Protein AF-A0AAT9LCT4-F1 (afdb_monomer_lite)

Radius of gyration: 20.01 Å; chains: 1; bounding box: 47×56×50 Å

pLDDT: mean 87.23, std 14.67, range [37.62, 98.12]

InterPro domains:
  IPR019712 Tetraprenyl-beta-curcumene synthase YtpB-like [PF10776] (1-268)

Foldseek 3Di:
DLLLLDVPDDDDLPCPPPPDPPVDSVVCPVVVNSVVSSVLLVVQQQSVLQSLLLSVLVVLQVVLVVLQPPDPVRSVVVLQVVLCVCPVPDVRPPLHDPDPDPDDSLLSSQQSNDCVLNVVSSVLSNQAQQQPDPDDPPDGDHNHRCHSNNSSLSSVLSPRQVSSLLSLLVLVLCVVVCVVVVGDRSLVVQPPDPRSLVVNLVSLVSNLVSLVPRPPDSVVSLCSSLLSLLQSLLDPSCVVVVVVVSSVVSQVSSPDVSVVSNVVNNVVCVVVVD

Structure (mmCIF, N/CA/C/O backbone):
data_AF-A0AAT9LCT4-F1
#
_entry.id   AF-A0AAT9LCT4-F1
#
loop_
_atom_site.group_PDB
_atom_site.id
_atom_site.type_symbol
_atom_site.label_atom_id
_atom_site.label_alt_id
_atom_site.label_comp_id
_atom_site.label_asym_id
_atom_site.label_entity_id
_atom_site.label_seq_id
_atom_site.pdbx_PDB_ins_code
_atom_site.Cartn_x
_atom_site.Cartn_y
_atom_site.Cartn_z
_atom_site.occupancy
_atom_site.B_iso_or_equiv
_atom_site.auth_seq_id
_atom_site.auth_comp_id
_atom_site.auth_asym_id
_atom_site.auth_atom_id
_atom_site.pdbx_PDB_model_num
ATOM 1 N N . MET A 1 1 ? 3.110 -14.901 -5.948 1.00 93.44 1 MET A N 1
ATOM 2 C CA . MET A 1 1 ? 3.632 -13.511 -5.949 1.00 93.44 1 MET A CA 1
ATOM 3 C C . MET A 1 1 ? 5.026 -13.412 -6.561 1.00 93.44 1 MET A C 1
ATOM 5 O O . MET A 1 1 ? 5.121 -12.949 -7.686 1.00 93.44 1 MET A O 1
ATOM 9 N N . LEU A 1 2 ? 6.097 -13.880 -5.904 1.00 96.56 2 LEU A N 1
ATOM 10 C CA . LEU A 1 2 ? 7.472 -13.687 -6.407 1.00 96.56 2 LEU A CA 1
ATOM 11 C C . LEU A 1 2 ? 7.722 -14.233 -7.820 1.00 96.56 2 LEU A C 1
ATOM 13 O O . LEU A 1 2 ? 8.403 -13.584 -8.597 1.00 96.56 2 LEU A O 1
ATOM 17 N N . CYS A 1 3 ? 7.142 -15.379 -8.183 1.00 96.56 3 CYS A N 1
ATOM 18 C CA . CYS A 1 3 ? 7.254 -15.892 -9.550 1.00 96.56 3 CYS A CA 1
ATOM 19 C C . CYS A 1 3 ? 6.566 -14.979 -10.579 1.00 96.56 3 CYS A C 1
ATOM 21 O O . CYS A 1 3 ? 7.068 -14.845 -11.687 1.00 96.56 3 CYS A O 1
ATOM 23 N N . ALA A 1 4 ? 5.458 -14.324 -10.220 1.00 97.06 4 ALA A N 1
ATOM 24 C CA . ALA A 1 4 ? 4.734 -13.419 -11.114 1.00 97.06 4 ALA A CA 1
ATOM 25 C C . ALA A 1 4 ? 5.512 -12.123 -11.378 1.00 97.06 4 ALA A C 1
ATOM 27 O O . ALA A 1 4 ? 5.434 -11.584 -12.473 1.00 97.06 4 ALA A O 1
ATOM 28 N N . VAL A 1 5 ? 6.289 -11.657 -10.394 1.00 97.31 5 VAL A N 1
ATOM 29 C CA . VAL A 1 5 ? 7.061 -10.408 -10.464 1.00 97.31 5 VAL A CA 1
ATOM 30 C C . VAL A 1 5 ? 8.561 -10.615 -10.658 1.00 97.31 5 VAL A C 1
ATOM 32 O O . VAL A 1 5 ? 9.347 -9.736 -10.322 1.00 97.31 5 VAL A O 1
ATOM 35 N N . ASP A 1 6 ? 8.972 -11.789 -11.123 1.00 95.81 6 ASP A N 1
ATOM 36 C CA . ASP A 1 6 ? 10.358 -12.079 -11.473 1.00 95.81 6 ASP A CA 1
ATOM 37 C C . ASP A 1 6 ? 10.375 -13.103 -12.620 1.00 95.81 6 ASP A C 1
ATOM 39 O O . ASP A 1 6 ? 10.273 -14.313 -12.369 1.00 95.81 6 ASP A O 1
ATOM 43 N N . PRO A 1 7 ? 10.467 -12.642 -13.883 1.00 94.06 7 PRO A N 1
ATOM 44 C CA . PRO A 1 7 ? 10.445 -13.517 -15.052 1.00 94.06 7 PRO A CA 1
ATOM 45 C C . PRO A 1 7 ? 11.572 -14.553 -15.070 1.00 94.06 7 PRO A C 1
ATOM 47 O O . PRO A 1 7 ? 11.362 -15.655 -15.573 1.00 94.06 7 PRO A O 1
ATOM 50 N N . SER A 1 8 ? 12.736 -14.259 -14.471 1.00 91.50 8 SER A N 1
ATOM 51 C CA . SER A 1 8 ? 13.852 -15.217 -14.421 1.00 91.50 8 SER A CA 1
ATOM 52 C C . SER A 1 8 ? 13.712 -16.257 -13.310 1.00 91.50 8 SER A C 1
ATOM 54 O O . SER A 1 8 ? 14.516 -17.184 -13.225 1.00 91.50 8 SER A O 1
ATOM 56 N N . ARG A 1 9 ? 12.727 -16.116 -12.416 1.00 94.50 9 ARG A N 1
ATOM 57 C CA . ARG A 1 9 ? 12.527 -17.071 -11.325 1.00 94.50 9 ARG A CA 1
ATOM 58 C C . ARG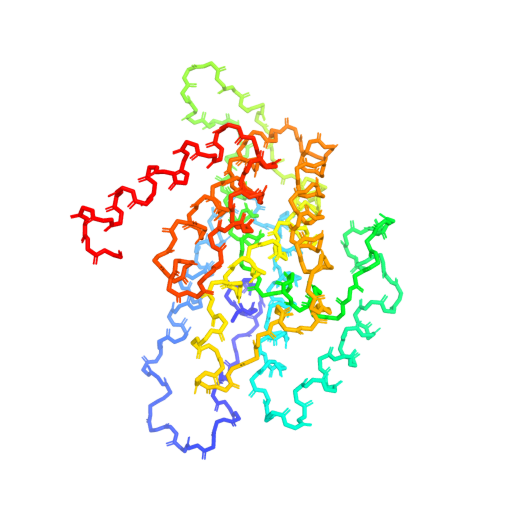 A 1 9 ? 11.977 -18.381 -11.880 1.00 94.50 9 ARG A C 1
ATOM 60 O O . ARG A 1 9 ? 11.056 -18.382 -12.696 1.00 94.50 9 ARG A O 1
ATOM 67 N N . ARG A 1 10 ? 12.478 -19.522 -11.416 1.00 92.19 10 ARG A N 1
ATOM 68 C CA . ARG A 1 10 ? 11.852 -20.809 -11.742 1.00 92.19 10 ARG A CA 1
ATOM 69 C C . ARG A 1 10 ? 10.480 -20.898 -11.062 1.00 92.19 10 ARG A C 1
ATOM 71 O O . ARG A 1 10 ? 10.345 -20.489 -9.911 1.00 92.19 10 ARG A O 1
ATOM 78 N N . VAL A 1 11 ? 9.476 -21.397 -11.782 1.00 87.44 11 VAL A N 1
ATOM 79 C CA . VAL A 1 11 ? 8.166 -21.713 -11.195 1.00 87.44 11 VAL A CA 1
ATOM 80 C C . VAL A 1 11 ? 8.312 -22.961 -10.323 1.00 87.44 11 VAL A C 1
ATOM 82 O O . VAL A 1 11 ? 8.933 -23.940 -10.742 1.00 87.44 11 VAL A O 1
ATOM 85 N N . SER A 1 12 ? 7.777 -22.888 -9.108 1.00 83.44 12 SER A N 1
ATOM 86 C CA . SER A 1 12 ? 7.712 -23.992 -8.147 1.00 83.44 12 SER A CA 1
ATOM 87 C C . SER A 1 12 ? 6.279 -24.501 -8.056 1.00 83.44 12 SER A C 1
ATOM 89 O O . SER A 1 12 ? 5.351 -23.776 -8.410 1.00 83.44 12 SER A O 1
ATOM 91 N N . ASP A 1 13 ? 6.098 -25.713 -7.539 1.00 88.81 13 ASP A N 1
ATOM 92 C CA . ASP A 1 13 ? 4.770 -26.200 -7.183 1.00 88.81 13 ASP A CA 1
ATOM 93 C C . ASP A 1 13 ? 4.238 -25.406 -5.979 1.00 88.81 13 ASP A C 1
ATOM 95 O O . ASP A 1 13 ? 4.728 -25.539 -4.858 1.00 88.81 13 ASP A O 1
ATOM 99 N N . TYR A 1 14 ? 3.256 -24.532 -6.217 1.00 89.81 14 TYR A N 1
ATOM 100 C CA . TYR A 1 14 ? 2.677 -23.680 -5.173 1.00 89.81 14 TYR A CA 1
ATOM 101 C C . TYR A 1 14 ? 1.911 -24.474 -4.108 1.00 89.81 14 TYR A C 1
ATOM 103 O O . TYR A 1 14 ? 1.677 -23.948 -3.020 1.00 89.81 14 TYR A O 1
ATOM 111 N N . TYR A 1 15 ? 1.543 -25.721 -4.412 1.00 89.50 15 TYR A N 1
ATOM 112 C CA . TYR A 1 15 ? 0.753 -26.596 -3.553 1.00 89.50 15 TYR A CA 1
ATOM 113 C C . TYR A 1 15 ? 1.589 -27.712 -2.913 1.00 89.50 15 TYR A C 1
ATOM 115 O O . TYR A 1 15 ? 1.021 -28.574 -2.252 1.00 89.50 15 TYR A O 1
ATOM 123 N N . GLU A 1 16 ? 2.922 -27.691 -3.050 1.00 88.69 16 GLU A N 1
ATOM 124 C CA . GLU A 1 16 ? 3.825 -28.748 -2.555 1.00 88.69 16 GLU A CA 1
ATOM 125 C C . GLU A 1 16 ? 3.633 -29.074 -1.063 1.00 88.69 16 GLU A C 1
ATOM 127 O O . GLU A 1 16 ? 3.769 -30.223 -0.654 1.00 88.69 16 GLU A O 1
ATOM 132 N N . LEU A 1 17 ? 3.294 -28.069 -0.249 1.00 88.31 17 LEU A N 1
ATOM 133 C CA . LEU A 1 17 ? 3.073 -28.215 1.195 1.00 88.31 17 LEU A CA 1
ATOM 134 C C . LEU A 1 17 ? 1.587 -28.302 1.581 1.00 88.31 17 LEU A C 1
ATOM 136 O O . LEU A 1 17 ? 1.261 -28.255 2.769 1.00 88.31 17 LEU A O 1
ATOM 140 N N . TYR A 1 18 ? 0.673 -28.379 0.609 1.00 85.81 18 TYR A N 1
ATOM 141 C CA . TYR A 1 18 ? -0.756 -28.459 0.890 1.00 85.81 18 TYR A CA 1
ATOM 142 C C . TYR A 1 18 ? -1.149 -29.905 1.253 1.00 85.81 18 TYR A C 1
ATOM 144 O O . TYR A 1 18 ? -0.834 -30.827 0.505 1.00 85.81 18 TYR A O 1
ATOM 152 N N . PRO A 1 19 ? -1.836 -30.138 2.389 1.00 76.62 19 PRO A N 1
ATOM 153 C CA . PRO A 1 19 ? -1.961 -31.470 2.995 1.00 76.62 19 PRO A CA 1
ATOM 154 C C . PRO A 1 19 ? -2.948 -32.427 2.304 1.00 76.62 19 PRO A C 1
ATOM 156 O O . PRO A 1 19 ? -3.061 -33.576 2.724 1.00 76.62 19 PRO A O 1
ATOM 159 N N . VAL A 1 20 ? -3.678 -31.985 1.277 1.00 68.19 20 VAL A N 1
ATOM 160 C CA . VAL A 1 20 ? -4.622 -32.831 0.531 1.00 68.19 20 VAL A CA 1
ATOM 161 C C . VAL A 1 20 ? -3.981 -33.216 -0.797 1.00 68.19 20 VAL A C 1
ATOM 163 O O . VAL A 1 20 ? -3.500 -32.333 -1.506 1.00 68.19 20 VAL A O 1
ATOM 166 N N . GLU A 1 21 ? -4.000 -34.509 -1.146 1.00 65.12 21 GLU A N 1
ATOM 167 C CA . GLU A 1 21 ? -3.677 -34.981 -2.497 1.00 65.12 21 GLU A CA 1
ATOM 168 C C . GLU A 1 21 ? -4.588 -34.253 -3.486 1.00 65.12 21 GLU A C 1
ATOM 170 O O . GLU A 1 21 ? -5.744 -34.624 -3.665 1.00 65.12 21 GLU A O 1
ATOM 175 N N . HIS A 1 22 ? -4.098 -33.157 -4.067 1.00 63.00 22 HIS A N 1
ATOM 176 C CA . HIS A 1 22 ? -4.854 -32.350 -5.012 1.00 63.00 22 HIS A CA 1
ATOM 177 C C . HIS A 1 22 ? -4.987 -33.159 -6.306 1.00 63.00 22 HIS A C 1
ATOM 179 O O . HIS A 1 22 ? -4.012 -33.240 -7.058 1.00 63.00 22 HIS A O 1
ATOM 185 N N . PRO A 1 23 ? -6.167 -33.735 -6.626 1.00 55.28 23 PRO A N 1
ATOM 186 C CA . PRO A 1 23 ? -6.320 -34.572 -7.819 1.00 55.28 23 PRO A CA 1
ATOM 187 C C . PRO A 1 23 ? -6.106 -33.750 -9.095 1.00 55.28 23 PRO A C 1
ATOM 189 O O . PRO A 1 23 ? -5.818 -34.283 -10.164 1.00 55.28 23 PRO A O 1
ATOM 192 N N . GLN A 1 24 ? -6.242 -32.428 -8.968 1.00 58.50 24 GLN A N 1
ATOM 193 C CA . GLN A 1 24 ? -5.931 -31.427 -9.967 1.00 58.50 24 GLN A CA 1
ATOM 194 C C . GLN A 1 24 ? -5.272 -30.257 -9.230 1.00 58.50 24 GLN A C 1
ATOM 196 O O . GLN A 1 24 ? -5.893 -29.630 -8.366 1.00 58.50 24 GLN A O 1
ATOM 201 N N . LYS A 1 25 ? -3.997 -30.003 -9.537 1.00 67.81 25 LYS A N 1
ATOM 202 C CA . LYS A 1 25 ? -3.248 -28.802 -9.143 1.00 67.81 25 LYS A CA 1
ATOM 203 C C . LYS A 1 25 ? -3.929 -27.595 -9.787 1.00 67.81 25 LYS A C 1
ATOM 205 O O . LYS A 1 25 ? -3.585 -27.273 -10.914 1.00 67.81 25 LYS A O 1
ATOM 210 N N . ASP A 1 26 ? -5.005 -27.114 -9.161 1.00 88.38 26 ASP A N 1
ATOM 211 C CA . ASP A 1 26 ? -5.887 -25.989 -9.531 1.00 88.38 26 ASP A CA 1
ATOM 212 C C . ASP A 1 26 ? -6.338 -25.846 -11.007 1.00 88.38 26 ASP A C 1
ATOM 214 O O . ASP A 1 26 ? -6.914 -24.826 -11.378 1.00 88.38 26 ASP A O 1
ATOM 218 N N . GLY A 1 27 ? -6.101 -26.849 -11.858 1.00 88.94 27 GLY A N 1
ATOM 219 C CA . GLY A 1 27 ? -6.323 -26.760 -13.302 1.00 88.94 27 GLY A CA 1
ATOM 220 C C . GLY A 1 27 ? -5.299 -25.888 -14.046 1.00 88.94 27 GLY A C 1
ATOM 221 O O . GLY A 1 27 ? -5.550 -25.529 -15.194 1.00 88.94 27 GLY A O 1
ATOM 222 N N . GLY A 1 28 ? -4.165 -25.540 -13.427 1.00 90.00 28 GLY A N 1
ATOM 223 C CA . GLY A 1 28 ? -3.163 -24.631 -13.995 1.00 90.00 28 GLY A CA 1
ATOM 224 C C . GLY A 1 28 ? -3.523 -23.149 -13.840 1.00 90.00 28 GLY A C 1
ATOM 225 O O . GLY A 1 28 ? -3.016 -22.304 -14.585 1.00 90.00 28 GLY A O 1
ATOM 226 N N . TYR A 1 29 ? -4.410 -22.813 -12.903 1.00 92.31 29 TYR A N 1
ATOM 227 C CA . TYR A 1 29 ? -4.898 -21.453 -12.687 1.00 92.31 29 TYR A CA 1
ATOM 228 C C . TYR A 1 29 ? -3.787 -20.514 -12.194 1.00 92.31 29 TYR A C 1
ATOM 230 O O . TYR A 1 29 ? -3.535 -19.479 -12.820 1.00 92.31 29 TYR A O 1
ATOM 238 N N . LEU A 1 30 ? -3.065 -20.876 -11.126 1.00 93.00 30 LEU A N 1
ATOM 239 C CA . LEU A 1 30 ? -1.951 -20.073 -10.614 1.00 93.00 30 LEU A CA 1
ATOM 240 C C . LEU A 1 30 ? -0.814 -19.956 -11.627 1.00 93.00 30 LEU A C 1
ATOM 242 O O . LEU A 1 30 ? -0.227 -18.879 -11.767 1.00 93.00 30 LEU A O 1
ATOM 246 N N . ASP A 1 31 ? -0.527 -21.031 -12.360 1.00 93.00 31 ASP A N 1
ATOM 247 C CA . ASP A 1 31 ? 0.462 -20.994 -13.434 1.00 93.00 31 ASP A CA 1
ATOM 248 C C . ASP A 1 31 ? 0.043 -20.006 -14.524 1.00 93.00 31 ASP A C 1
ATOM 250 O O . ASP A 1 31 ? 0.843 -19.155 -14.912 1.00 93.00 31 ASP A O 1
ATOM 254 N N . SER A 1 32 ? -1.223 -20.032 -14.948 1.00 95.25 32 SER A N 1
ATOM 255 C CA . SER A 1 32 ? -1.758 -19.101 -15.949 1.00 95.25 32 SER A CA 1
ATOM 256 C C . SER A 1 32 ? -1.656 -17.642 -15.497 1.00 95.25 32 SER A C 1
ATOM 258 O O . SER A 1 32 ? -1.216 -16.793 -16.271 1.00 95.25 32 SER A O 1
ATOM 260 N N . LEU A 1 33 ? -1.976 -17.342 -14.233 1.00 96.81 33 LEU A N 1
ATOM 261 C CA . LEU A 1 33 ? -1.810 -15.998 -13.663 1.00 96.81 33 LEU A CA 1
ATOM 262 C C . LEU A 1 33 ? -0.343 -15.545 -13.661 1.00 96.81 33 LEU A C 1
ATOM 264 O O . LEU A 1 33 ? -0.034 -14.396 -13.989 1.00 96.81 33 LEU A O 1
ATOM 268 N N . VAL A 1 34 ? 0.576 -16.442 -13.301 1.00 96.94 34 VAL A N 1
ATOM 269 C CA . VAL A 1 34 ? 2.014 -16.150 -13.277 1.00 96.94 34 VAL A CA 1
ATOM 270 C C . VAL A 1 34 ? 2.544 -15.913 -14.685 1.00 96.94 34 VAL A C 1
ATOM 272 O O . VAL A 1 34 ? 3.288 -14.953 -14.885 1.00 96.94 34 VAL A O 1
ATOM 275 N N . GLN A 1 35 ? 2.145 -16.730 -15.662 1.00 96.50 35 GLN A N 1
ATOM 276 C CA . GLN A 1 35 ? 2.559 -16.548 -17.053 1.00 96.50 35 GLN A CA 1
ATOM 277 C C . GLN A 1 35 ? 1.986 -15.266 -17.655 1.00 96.50 35 GLN A C 1
ATOM 279 O O . GLN A 1 35 ? 2.734 -14.521 -18.284 1.00 96.50 35 GLN A O 1
ATOM 284 N N . ALA A 1 36 ? 0.712 -14.954 -17.400 1.00 97.56 36 ALA A N 1
ATOM 285 C CA . ALA A 1 36 ? 0.102 -13.703 -17.846 1.00 97.56 36 ALA A CA 1
ATOM 286 C C . ALA A 1 36 ? 0.858 -12.484 -17.295 1.00 97.56 36 ALA A C 1
ATOM 288 O O . ALA A 1 36 ? 1.198 -11.575 -18.050 1.00 97.56 36 ALA A O 1
ATOM 289 N N . SER A 1 37 ? 1.203 -12.492 -16.001 1.00 97.44 37 SER A N 1
ATOM 290 C CA . SER A 1 37 ? 2.022 -11.425 -15.419 1.00 97.44 37 SER A CA 1
ATOM 291 C C . SER A 1 37 ? 3.391 -11.347 -16.092 1.00 97.44 37 SER A C 1
ATOM 293 O O . SER A 1 37 ? 3.800 -10.272 -16.510 1.00 97.44 37 SER A O 1
ATOM 295 N N . ARG A 1 38 ? 4.107 -12.469 -16.230 1.00 97.19 38 ARG A N 1
ATOM 296 C CA . ARG A 1 38 ? 5.451 -12.485 -16.831 1.00 97.19 38 ARG A CA 1
ATOM 297 C C . ARG A 1 38 ? 5.461 -11.977 -18.263 1.00 97.19 38 ARG A C 1
ATOM 299 O O . ARG A 1 38 ? 6.365 -11.222 -18.599 1.00 97.19 38 ARG A O 1
ATOM 306 N N . ALA A 1 39 ? 4.474 -12.370 -19.065 1.00 96.81 39 ALA A N 1
ATOM 307 C CA . ALA A 1 39 ? 4.332 -11.912 -20.440 1.00 96.81 39 ALA A CA 1
ATOM 308 C C . ALA A 1 39 ? 4.258 -10.381 -20.493 1.00 96.81 39 ALA A C 1
ATOM 310 O O . ALA A 1 39 ? 5.069 -9.763 -21.172 1.00 96.81 39 ALA A O 1
ATOM 311 N N . VAL A 1 40 ? 3.395 -9.771 -19.672 1.00 96.25 40 VAL A N 1
ATOM 312 C CA . VAL A 1 40 ? 3.297 -8.307 -19.571 1.00 96.25 40 VAL A CA 1
ATOM 313 C C . VAL A 1 40 ? 4.618 -7.689 -19.110 1.00 96.25 40 VAL A C 1
ATOM 315 O O . VAL A 1 40 ? 5.074 -6.718 -19.700 1.00 96.25 40 VAL A O 1
ATOM 318 N N . LEU A 1 41 ? 5.275 -8.241 -18.084 1.00 96.31 41 LEU A N 1
ATOM 319 C CA . LEU A 1 41 ? 6.526 -7.671 -17.560 1.00 96.31 41 LEU A CA 1
ATOM 320 C C . LEU A 1 41 ? 7.670 -7.664 -18.582 1.00 96.31 41 LEU A C 1
ATOM 322 O O . LEU A 1 41 ? 8.516 -6.776 -18.523 1.00 96.31 41 LEU A O 1
ATOM 326 N N . LEU A 1 42 ? 7.697 -8.627 -19.508 1.00 94.94 42 LEU A N 1
ATOM 327 C CA . LEU A 1 42 ? 8.684 -8.681 -20.591 1.00 94.94 42 LEU A CA 1
ATOM 328 C C . LEU A 1 42 ? 8.446 -7.610 -21.669 1.00 94.94 42 LEU A C 1
ATOM 330 O O . LEU A 1 42 ? 9.384 -7.259 -22.380 1.00 94.94 42 LEU A O 1
ATOM 334 N N . GLU A 1 43 ? 7.228 -7.077 -21.773 1.00 94.00 43 GLU A N 1
ATOM 335 C CA . GLU A 1 43 ? 6.859 -5.998 -22.702 1.00 94.00 43 GLU A CA 1
ATOM 336 C C . GLU A 1 43 ? 7.084 -4.598 -22.108 1.00 94.00 43 GLU A C 1
ATOM 338 O O . GLU A 1 43 ? 7.036 -3.596 -22.819 1.00 94.00 43 GLU A O 1
ATOM 343 N N . LEU A 1 44 ? 7.326 -4.502 -20.798 1.00 92.75 44 LEU A N 1
ATOM 344 C CA . LEU A 1 44 ? 7.500 -3.228 -20.112 1.00 92.75 44 LEU A CA 1
ATOM 345 C C . LEU A 1 44 ? 8.913 -2.673 -20.317 1.00 92.75 44 LEU A C 1
ATOM 347 O O . LEU A 1 44 ? 9.893 -3.140 -19.730 1.00 92.75 44 LEU A O 1
ATOM 351 N N . ASP A 1 45 ? 8.975 -1.586 -21.079 1.00 90.19 45 ASP A N 1
ATOM 352 C CA . ASP A 1 45 ? 10.174 -0.831 -21.437 1.00 90.19 45 ASP A CA 1
ATOM 353 C C . ASP A 1 45 ? 11.179 -0.638 -20.295 1.00 90.19 45 ASP A C 1
ATOM 355 O O . ASP A 1 45 ? 12.382 -0.782 -20.499 1.00 90.19 45 ASP A O 1
ATOM 359 N N . ASN A 1 46 ? 10.742 -0.312 -19.079 1.00 92.44 46 ASN A N 1
ATOM 360 C CA . ASN A 1 46 ? 11.655 -0.019 -17.966 1.00 92.44 46 ASN A CA 1
ATOM 361 C C . ASN A 1 46 ? 11.539 -1.027 -16.820 1.00 92.44 46 ASN A C 1
ATOM 363 O O . ASN A 1 46 ? 11.845 -0.694 -15.673 1.00 92.44 46 ASN A O 1
ATOM 367 N N . TYR A 1 47 ? 11.085 -2.254 -17.091 1.00 95.62 47 TYR A N 1
ATOM 368 C CA . TYR A 1 47 ? 10.853 -3.218 -16.020 1.00 95.62 47 TYR A CA 1
ATOM 369 C C . TYR A 1 47 ? 12.123 -3.576 -15.241 1.00 95.62 47 TYR A C 1
ATOM 371 O O . TYR A 1 47 ? 12.098 -3.581 -14.012 1.00 95.62 47 TYR A O 1
ATOM 379 N N . GLU A 1 48 ? 13.259 -3.766 -15.918 1.00 94.81 48 GLU A N 1
ATOM 380 C CA . GLU A 1 48 ? 14.535 -4.049 -15.239 1.00 94.81 48 GLU A CA 1
ATOM 381 C C . GLU A 1 48 ? 14.935 -2.950 -14.239 1.00 94.81 48 GLU A C 1
ATOM 383 O O . GLU A 1 48 ? 15.474 -3.254 -13.177 1.00 94.81 48 GLU A O 1
ATOM 388 N N . ALA A 1 49 ? 14.597 -1.683 -14.509 1.00 94.25 49 ALA A N 1
ATOM 389 C CA . ALA A 1 49 ? 14.879 -0.581 -13.590 1.00 94.25 49 ALA A CA 1
ATOM 390 C C . ALA A 1 49 ? 14.027 -0.639 -12.310 1.00 94.25 49 ALA A C 1
ATOM 392 O O . ALA A 1 49 ? 14.481 -0.224 -11.242 1.00 94.25 49 ALA A O 1
ATOM 393 N N . VAL A 1 50 ? 12.795 -1.157 -12.393 1.00 95.94 50 VAL A N 1
ATOM 394 C CA . VAL A 1 50 ? 11.881 -1.247 -11.240 1.00 95.94 50 VAL A CA 1
ATOM 395 C C . VAL A 1 50 ? 11.905 -2.604 -10.547 1.00 95.94 50 VAL A C 1
ATOM 397 O O . VAL A 1 50 ? 11.495 -2.703 -9.387 1.00 95.94 50 VAL A O 1
ATOM 400 N N . ARG A 1 51 ? 12.395 -3.647 -11.222 1.00 96.69 51 ARG A N 1
ATOM 401 C CA . ARG A 1 51 ? 12.382 -5.038 -10.761 1.00 96.69 51 ARG A CA 1
ATOM 402 C C . ARG A 1 51 ? 12.944 -5.212 -9.344 1.00 96.69 51 ARG A C 1
ATOM 404 O O . ARG A 1 51 ? 12.246 -5.835 -8.542 1.00 96.69 51 ARG A O 1
ATOM 411 N N . PRO A 1 52 ? 14.098 -4.629 -8.950 1.00 95.25 52 PRO A N 1
ATOM 412 C CA . PRO A 1 52 ? 14.599 -4.772 -7.579 1.00 95.25 52 PRO A CA 1
ATOM 413 C C . PRO A 1 52 ? 13.627 -4.240 -6.514 1.00 95.25 52 PRO A C 1
ATOM 415 O O . PRO A 1 52 ? 13.440 -4.862 -5.464 1.00 95.25 52 PRO A O 1
ATOM 418 N N . ALA A 1 53 ? 12.976 -3.105 -6.783 1.00 95.19 53 ALA A N 1
ATOM 419 C CA . ALA A 1 53 ? 12.006 -2.501 -5.874 1.00 95.19 53 ALA A CA 1
ATOM 420 C C . ALA A 1 53 ? 10.694 -3.304 -5.836 1.00 95.19 53 ALA A C 1
ATOM 422 O O . ALA A 1 53 ? 10.168 -3.570 -4.754 1.00 95.19 53 ALA A O 1
ATOM 423 N N . VAL A 1 54 ? 10.205 -3.755 -6.995 1.00 97.75 54 VAL A N 1
ATOM 424 C CA . VAL A 1 54 ? 8.999 -4.590 -7.110 1.00 97.75 54 VAL A CA 1
ATOM 425 C C . VAL A 1 54 ? 9.173 -5.923 -6.377 1.00 97.75 54 VAL A C 1
ATOM 427 O O . VAL A 1 54 ? 8.346 -6.266 -5.531 1.00 97.75 54 VAL A O 1
ATOM 430 N N . VAL A 1 55 ? 10.261 -6.656 -6.644 1.00 97.12 55 VAL A N 1
ATOM 431 C CA . VAL A 1 55 ? 10.555 -7.949 -6.003 1.00 97.12 55 VAL A CA 1
ATOM 432 C C . VAL A 1 55 ? 10.659 -7.790 -4.489 1.00 97.12 55 VAL A C 1
ATOM 434 O O . VAL A 1 55 ? 10.136 -8.615 -3.739 1.00 97.12 55 VAL A O 1
ATOM 437 N N . ARG A 1 56 ? 11.273 -6.703 -4.013 1.00 94.50 56 ARG A N 1
ATOM 438 C CA . ARG A 1 56 ? 11.356 -6.392 -2.584 1.00 94.50 56 ARG A CA 1
ATOM 439 C C . ARG A 1 56 ? 9.983 -6.199 -1.948 1.00 94.50 56 ARG A C 1
ATOM 441 O O . ARG A 1 56 ? 9.717 -6.807 -0.914 1.00 94.50 56 ARG A O 1
ATOM 448 N N . LEU A 1 57 ? 9.122 -5.369 -2.537 1.00 96.50 57 LEU A N 1
ATOM 449 C CA . LEU A 1 57 ? 7.777 -5.140 -2.001 1.00 96.50 57 LEU A CA 1
ATOM 450 C C . LEU A 1 57 ? 6.943 -6.423 -2.037 1.00 96.50 57 LEU A C 1
ATOM 452 O O . LEU A 1 57 ? 6.282 -6.747 -1.056 1.00 96.50 57 LEU A O 1
ATOM 456 N N . ALA A 1 58 ? 7.041 -7.205 -3.115 1.00 98.00 58 ALA A N 1
ATOM 457 C CA . ALA A 1 58 ? 6.368 -8.496 -3.212 1.00 98.00 58 ALA A CA 1
ATOM 458 C C . ALA A 1 58 ? 6.890 -9.512 -2.184 1.00 98.00 58 ALA A C 1
ATOM 460 O O . ALA A 1 58 ? 6.111 -10.325 -1.688 1.00 98.00 58 ALA A O 1
ATOM 461 N N . THR A 1 59 ? 8.181 -9.460 -1.839 1.00 97.00 59 THR A N 1
ATOM 462 C CA . THR A 1 59 ? 8.773 -10.281 -0.771 1.00 97.00 59 THR A CA 1
ATOM 463 C C . THR A 1 59 ? 8.180 -9.901 0.579 1.00 97.00 59 THR A C 1
ATOM 465 O O . THR A 1 59 ? 7.651 -10.768 1.264 1.00 97.00 59 THR A O 1
ATOM 468 N N . LEU A 1 60 ? 8.195 -8.608 0.928 1.00 96.38 60 LEU A N 1
ATOM 469 C CA . LEU A 1 60 ? 7.633 -8.115 2.190 1.00 96.38 60 LEU A CA 1
ATOM 470 C C . LEU A 1 60 ? 6.148 -8.459 2.324 1.00 96.38 60 LEU A C 1
ATOM 472 O O . LEU A 1 60 ? 5.730 -8.936 3.375 1.00 96.38 60 LEU A O 1
ATOM 476 N N . TYR A 1 61 ? 5.378 -8.271 1.251 1.00 98.00 61 TYR A N 1
ATOM 477 C CA . TYR A 1 61 ? 3.974 -8.658 1.210 1.00 98.00 61 TYR A CA 1
ATOM 478 C C . TYR A 1 61 ? 3.805 -10.158 1.438 1.00 98.00 61 TYR A C 1
ATOM 480 O O . TYR A 1 61 ? 3.062 -10.554 2.327 1.00 98.00 61 TYR A O 1
ATOM 488 N N . SER A 1 62 ? 4.512 -10.996 0.674 1.00 97.50 62 SER A N 1
ATOM 489 C CA . SER A 1 62 ? 4.361 -12.454 0.765 1.00 97.50 62 SER A CA 1
ATOM 490 C C . SER A 1 62 ? 4.734 -12.969 2.157 1.00 97.50 62 SER A C 1
ATOM 492 O O . SER A 1 62 ? 4.025 -13.801 2.706 1.00 97.50 62 SER A O 1
ATOM 494 N N . GLU A 1 63 ? 5.807 -12.443 2.751 1.00 97.00 63 GLU A N 1
ATOM 495 C CA . GLU A 1 63 ? 6.213 -12.783 4.117 1.00 97.00 63 GLU A CA 1
ATOM 496 C C . GLU A 1 63 ? 5.168 -12.367 5.142 1.00 97.00 63 GLU A C 1
ATOM 498 O O . GLU A 1 63 ? 4.762 -13.185 5.963 1.00 97.00 63 GLU A O 1
ATOM 503 N N . MET A 1 64 ? 4.699 -11.119 5.078 1.00 96.12 64 MET A N 1
ATOM 504 C CA . MET A 1 64 ? 3.676 -10.632 5.995 1.00 96.12 64 MET A CA 1
ATOM 505 C C . MET A 1 64 ? 2.397 -11.463 5.881 1.00 96.12 64 MET A C 1
ATOM 507 O O . MET A 1 64 ? 1.874 -11.877 6.911 1.00 96.12 64 MET A O 1
ATOM 511 N N . GLN A 1 65 ? 1.937 -11.781 4.664 1.00 96.31 65 GLN A N 1
ATOM 512 C CA . GLN A 1 65 ? 0.746 -12.611 4.474 1.00 96.31 65 GLN A CA 1
ATOM 513 C C . GLN A 1 65 ? 0.931 -14.014 5.056 1.00 96.31 65 GLN A C 1
ATOM 515 O O . GLN A 1 65 ? 0.047 -14.488 5.765 1.00 96.31 65 GLN A O 1
ATOM 520 N N . SER A 1 66 ? 2.080 -14.658 4.841 1.00 95.44 66 SER A N 1
ATOM 521 C CA . SER A 1 66 ? 2.355 -15.968 5.442 1.00 95.44 66 SER A CA 1
ATOM 522 C C . SER A 1 66 ? 2.326 -15.922 6.972 1.00 95.44 66 SER A C 1
ATOM 524 O O . SER A 1 66 ? 1.804 -16.835 7.602 1.00 95.44 66 SER A O 1
ATOM 526 N N . LEU A 1 67 ? 2.859 -14.856 7.578 1.00 96.44 67 LEU A N 1
ATOM 527 C CA . LEU A 1 67 ? 2.914 -14.702 9.035 1.00 96.44 67 LEU A CA 1
ATOM 528 C C . LEU A 1 67 ? 1.551 -14.328 9.637 1.00 96.44 67 LEU A C 1
ATOM 530 O O . LEU A 1 67 ? 1.181 -14.871 10.677 1.00 96.44 67 LEU A O 1
ATOM 534 N N . LYS A 1 68 ? 0.792 -13.440 8.979 1.00 94.56 68 LYS A N 1
ATOM 535 C CA . LYS A 1 68 ? -0.539 -12.980 9.416 1.00 94.56 68 LYS A CA 1
ATOM 536 C C . LYS A 1 68 ? -1.527 -14.144 9.556 1.00 94.56 68 LYS A C 1
ATOM 538 O O . LYS A 1 68 ? -2.349 -14.131 10.469 1.00 94.56 68 LYS A O 1
ATOM 543 N N . HIS A 1 69 ? -1.422 -15.139 8.677 1.00 94.38 69 HIS A N 1
ATOM 544 C CA . HIS A 1 69 ? -2.330 -16.289 8.613 1.00 94.38 69 HIS A CA 1
ATOM 545 C C . HIS A 1 69 ? -1.854 -17.509 9.419 1.00 94.38 69 HIS A C 1
ATOM 547 O O . HIS A 1 69 ? -2.459 -18.577 9.337 1.00 94.38 69 HIS A O 1
ATOM 553 N N . LEU A 1 70 ? -0.788 -17.377 10.216 1.00 95.25 70 LEU A N 1
ATOM 554 C CA . LEU A 1 70 ? -0.459 -18.392 11.216 1.00 95.25 70 LEU A CA 1
ATOM 555 C C . LEU A 1 70 ? -1.556 -18.474 12.288 1.00 95.25 70 LEU A C 1
ATOM 557 O O . LEU A 1 70 ? -2.369 -17.562 12.460 1.00 95.25 70 LEU A O 1
ATOM 561 N N . LEU A 1 71 ? -1.536 -19.564 13.062 1.00 94.12 71 LEU A N 1
ATOM 562 C CA . LEU A 1 71 ? -2.456 -19.754 14.183 1.00 94.12 71 LEU A CA 1
ATOM 563 C C . LEU A 1 71 ? -2.419 -18.539 15.134 1.00 94.12 71 LEU A C 1
ATOM 565 O O . LEU A 1 71 ? -1.325 -18.031 15.414 1.00 94.12 71 LEU A O 1
ATOM 569 N N . PRO A 1 72 ? -3.570 -18.097 15.687 1.00 92.69 72 PRO A N 1
ATOM 570 C CA . PRO A 1 72 ? -3.652 -16.870 16.484 1.00 92.69 72 PRO A CA 1
ATOM 571 C C . PRO A 1 72 ? -2.638 -16.778 17.632 1.00 92.69 72 PRO A C 1
ATOM 573 O O . PRO A 1 72 ? -2.073 -15.716 17.868 1.00 92.69 72 PRO A O 1
ATOM 576 N N . HIS A 1 73 ? -2.341 -17.898 18.299 1.00 92.25 73 HIS A N 1
ATOM 577 C CA . HIS A 1 73 ? -1.388 -17.942 19.415 1.00 92.25 73 HIS A CA 1
ATOM 578 C C . HIS A 1 73 ? 0.084 -17.778 18.992 1.00 92.25 73 HIS A C 1
ATOM 580 O O . HIS A 1 73 ? 0.936 -17.513 19.836 1.00 92.25 73 HIS A O 1
ATOM 586 N N . ALA A 1 74 ? 0.402 -17.963 17.707 1.00 95.00 74 ALA A N 1
ATOM 587 C CA . ALA A 1 74 ? 1.761 -17.902 17.177 1.00 95.00 74 ALA A CA 1
ATOM 588 C C . ALA A 1 74 ? 2.006 -16.636 16.340 1.00 95.00 74 ALA A C 1
ATOM 590 O O . ALA A 1 74 ? 3.086 -16.045 16.438 1.00 95.00 74 ALA A 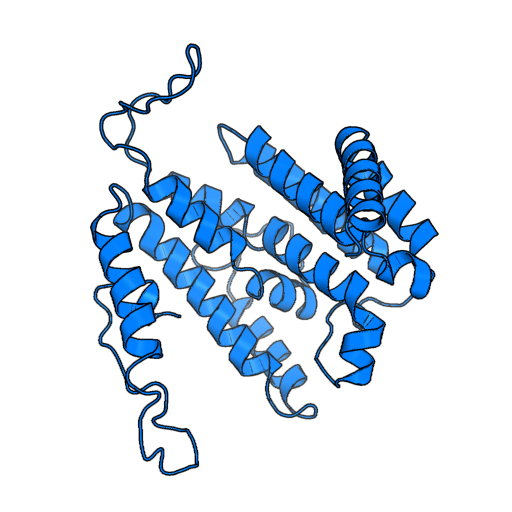O 1
ATOM 591 N N . ARG A 1 75 ? 1.016 -16.206 15.538 1.00 95.31 75 ARG A N 1
ATOM 592 C CA . ARG A 1 75 ? 1.178 -15.169 14.498 1.00 95.31 75 ARG A CA 1
ATOM 593 C C . ARG A 1 75 ? 1.859 -13.897 15.001 1.00 95.31 75 ARG A C 1
ATOM 595 O O . ARG A 1 75 ? 2.808 -13.431 14.382 1.00 95.31 75 ARG A O 1
ATOM 602 N N . GLU A 1 76 ? 1.458 -13.383 16.161 1.00 94.38 76 GLU A N 1
ATOM 603 C CA . GLU A 1 76 ? 1.985 -12.120 16.695 1.00 94.38 76 GLU A CA 1
ATOM 604 C C . GLU A 1 76 ? 3.467 -12.204 17.071 1.00 94.38 76 GLU A C 1
ATOM 606 O O . GLU A 1 76 ? 4.251 -11.328 16.706 1.00 94.38 76 GLU A O 1
ATOM 611 N N . SER A 1 77 ? 3.874 -13.284 17.747 1.00 95.62 77 SER A N 1
ATOM 612 C CA . SER A 1 77 ? 5.274 -13.505 18.131 1.00 95.62 77 SER A CA 1
ATOM 613 C C . SER A 1 77 ? 6.173 -13.596 16.896 1.00 95.62 77 SER A C 1
ATOM 615 O O . SER A 1 77 ? 7.211 -12.931 16.815 1.00 95.62 77 SER A O 1
ATOM 617 N N . PHE A 1 78 ? 5.734 -14.349 15.883 1.00 97.00 78 PHE A N 1
ATOM 618 C CA . PHE A 1 78 ? 6.458 -14.491 14.623 1.00 97.00 78 PHE A CA 1
ATOM 619 C C . PHE A 1 78 ? 6.524 -13.177 13.836 1.00 97.00 78 PHE A C 1
ATOM 621 O O . PHE A 1 78 ? 7.588 -12.828 13.326 1.00 97.00 78 PHE A O 1
ATOM 628 N N . MET A 1 79 ? 5.434 -12.406 13.778 1.00 95.94 79 MET A N 1
ATOM 629 C CA . MET A 1 79 ? 5.424 -11.086 13.139 1.00 95.94 79 MET A CA 1
ATOM 630 C C . MET A 1 79 ? 6.331 -10.087 13.857 1.00 95.94 79 MET A C 1
ATOM 632 O O . MET A 1 79 ? 7.049 -9.334 13.200 1.00 95.94 79 MET A O 1
ATOM 636 N N . HIS A 1 80 ? 6.354 -10.101 15.189 1.00 93.81 80 HIS A N 1
ATOM 637 C CA . HIS A 1 80 ? 7.261 -9.269 15.971 1.00 93.81 80 HIS A CA 1
ATOM 638 C C . HIS A 1 80 ? 8.728 -9.660 15.735 1.00 93.81 80 HIS A C 1
ATOM 640 O O . HIS A 1 80 ? 9.568 -8.794 15.488 1.00 93.81 80 HIS A O 1
ATOM 646 N N . GLY A 1 81 ? 9.044 -10.959 15.736 1.00 94.19 81 GLY A N 1
ATOM 647 C CA . GLY A 1 81 ? 10.377 -11.466 15.403 1.00 94.19 81 GLY A CA 1
ATOM 648 C C . GLY A 1 81 ? 10.814 -11.085 13.985 1.00 94.19 81 GLY A C 1
ATOM 649 O O . GLY A 1 81 ? 11.921 -10.575 13.799 1.00 94.19 81 GLY A O 1
ATOM 650 N N . TRP A 1 82 ? 9.924 -11.244 13.003 1.00 94.56 82 TRP A N 1
ATOM 651 C CA . TRP A 1 82 ? 10.141 -10.821 11.618 1.00 94.56 82 TRP A CA 1
ATOM 652 C C . TRP A 1 82 ? 10.374 -9.314 11.510 1.00 94.56 82 TRP A C 1
ATOM 654 O O . TRP A 1 82 ? 11.332 -8.894 10.862 1.00 94.56 82 TRP A O 1
ATOM 664 N N . PHE A 1 83 ? 9.574 -8.495 12.199 1.00 92.56 83 PHE A N 1
ATOM 665 C CA . PHE A 1 83 ? 9.788 -7.052 12.276 1.00 92.56 83 PHE A CA 1
ATOM 666 C C . PHE A 1 83 ? 11.168 -6.731 12.848 1.00 92.56 83 PHE A C 1
ATOM 668 O O . PHE A 1 83 ? 11.903 -5.950 12.248 1.00 92.56 83 PHE A O 1
ATOM 675 N N . LEU A 1 84 ? 11.563 -7.350 13.964 1.00 89.19 84 LEU A N 1
ATOM 676 C CA . LEU A 1 84 ? 12.884 -7.137 14.555 1.00 89.19 84 LEU A CA 1
ATOM 677 C C . LEU A 1 84 ? 14.000 -7.556 13.597 1.00 89.19 84 LEU A C 1
ATOM 679 O O . LEU A 1 84 ? 14.992 -6.852 13.493 1.00 89.19 84 LEU A O 1
ATOM 683 N N . GLN A 1 85 ? 13.858 -8.663 12.872 1.00 87.81 85 GLN A N 1
ATOM 684 C CA . GLN A 1 85 ? 14.865 -9.107 11.908 1.00 87.81 85 GLN A CA 1
ATOM 685 C C . GLN A 1 85 ? 14.954 -8.175 10.693 1.00 87.81 85 GLN A C 1
ATOM 687 O O . GLN A 1 85 ? 16.050 -7.825 10.265 1.00 87.81 85 GLN A O 1
ATOM 692 N N . ARG A 1 86 ? 13.811 -7.756 10.140 1.00 85.50 86 ARG A N 1
ATOM 693 C CA . ARG A 1 86 ? 13.736 -6.867 8.973 1.00 85.50 86 ARG A CA 1
ATOM 694 C C . ARG A 1 86 ? 14.117 -5.419 9.300 1.00 85.50 86 ARG A C 1
ATOM 696 O O . ARG A 1 86 ? 14.587 -4.711 8.410 1.00 85.50 86 ARG A O 1
ATOM 703 N N . SER A 1 87 ? 13.948 -4.989 10.551 1.00 73.88 87 SER A N 1
ATOM 704 C CA . SER A 1 87 ? 14.334 -3.655 11.034 1.00 73.88 87 SER A CA 1
ATOM 705 C C . SER A 1 87 ? 15.750 -3.599 11.628 1.00 73.88 87 SER A C 1
ATOM 707 O O . SER A 1 87 ? 16.399 -2.560 11.533 1.00 73.88 87 SER A O 1
ATOM 709 N N . LYS A 1 88 ? 16.300 -4.696 12.175 1.00 64.19 88 LYS A N 1
ATOM 710 C CA . LYS A 1 88 ? 17.699 -4.755 12.642 1.00 64.19 88 LYS A CA 1
ATOM 711 C C . LYS A 1 88 ? 18.657 -4.563 11.461 1.00 64.19 88 LYS A C 1
ATOM 713 O O . LYS A 1 88 ? 18.782 -5.418 10.593 1.00 64.19 88 LYS A O 1
ATOM 718 N N . GLY A 1 89 ? 19.334 -3.415 11.444 1.00 48.19 89 GLY A N 1
ATOM 719 C CA . GLY A 1 89 ? 20.300 -3.016 10.413 1.00 48.19 89 GLY A CA 1
ATOM 720 C C . GLY A 1 89 ? 19.789 -1.960 9.433 1.00 48.19 89 GLY A C 1
ATOM 721 O O . GLY A 1 89 ? 20.490 -1.634 8.478 1.00 48.19 89 GLY A O 1
ATOM 722 N N . THR A 1 90 ? 18.563 -1.449 9.616 1.00 46.97 90 THR A N 1
ATOM 723 C CA . THR A 1 90 ? 17.882 -0.660 8.591 1.00 46.97 90 THR A CA 1
ATOM 724 C C . THR A 1 90 ? 16.834 0.294 9.209 1.00 46.97 90 THR A C 1
ATOM 726 O O . THR A 1 90 ? 16.123 -0.083 10.120 1.00 46.97 90 THR A O 1
ATOM 729 N N . CYS A 1 91 ? 16.621 1.546 8.808 1.00 46.62 91 CYS A N 1
ATOM 730 C CA . CYS A 1 91 ? 16.930 2.167 7.532 1.00 46.62 91 CYS A CA 1
ATOM 731 C C . CYS A 1 91 ? 16.617 1.263 6.338 1.00 46.62 91 CYS A C 1
ATOM 733 O O . CYS A 1 91 ? 17.481 1.104 5.489 1.00 46.62 91 CYS A O 1
ATOM 735 N N . VAL A 1 92 ? 15.457 0.579 6.360 1.00 47.91 92 VAL A N 1
ATOM 736 C CA . VAL A 1 92 ? 14.945 -0.426 5.389 1.00 47.91 92 VAL A CA 1
ATOM 737 C C . VAL A 1 92 ? 15.975 -0.803 4.302 1.00 47.91 92 VAL A C 1
ATOM 739 O O . VAL A 1 92 ? 16.055 -0.145 3.262 1.00 47.91 92 VAL A O 1
ATOM 742 N N . ALA A 1 93 ? 16.821 -1.816 4.554 1.00 38.94 93 ALA A N 1
ATOM 743 C CA . ALA A 1 93 ? 18.045 -2.063 3.782 1.00 38.94 93 ALA A CA 1
ATOM 744 C C . ALA A 1 93 ? 17.632 -2.388 2.371 1.00 38.94 93 ALA A C 1
ATOM 746 O O . ALA A 1 93 ? 17.045 -3.443 2.158 1.00 38.94 93 ALA A O 1
ATOM 747 N N . GLY A 1 94 ? 17.929 -1.484 1.442 1.00 44.88 94 GLY A N 1
ATOM 748 C CA . GLY A 1 94 ? 17.584 -1.569 0.026 1.00 44.88 94 GLY A CA 1
ATOM 749 C C . GLY A 1 94 ? 16.921 -0.321 -0.537 1.00 44.88 94 GLY A C 1
ATOM 750 O O . GLY A 1 94 ? 16.960 -0.130 -1.746 1.00 44.88 94 GLY A O 1
ATOM 751 N N . PHE A 1 95 ? 16.366 0.543 0.314 1.00 50.09 95 PHE A N 1
ATOM 752 C CA . PHE A 1 95 ? 15.861 1.847 -0.115 1.00 50.09 95 PHE A CA 1
ATOM 753 C C . PHE A 1 95 ? 16.698 3.032 0.398 1.00 50.09 95 PHE A C 1
ATOM 755 O O . PHE A 1 95 ? 16.609 4.115 -0.178 1.00 50.09 95 PHE A O 1
ATOM 762 N N . GLY A 1 96 ? 17.576 2.803 1.383 1.00 43.41 96 GLY A N 1
ATOM 763 C CA . GLY A 1 96 ? 18.404 3.828 2.025 1.00 43.41 96 GLY A CA 1
ATOM 764 C C . GLY A 1 96 ? 17.720 4.409 3.265 1.00 43.41 96 GLY A C 1
ATOM 765 O O . GLY A 1 96 ? 16.507 4.587 3.267 1.00 43.41 96 GLY A O 1
ATOM 766 N N . GLY A 1 97 ? 18.509 4.639 4.320 1.00 44.16 97 GLY A N 1
ATOM 767 C CA . GLY A 1 97 ? 18.247 5.552 5.446 1.00 44.16 97 GLY A CA 1
ATOM 768 C C . GLY A 1 97 ? 16.791 5.915 5.770 1.00 44.16 97 GLY A C 1
ATOM 769 O O . GLY A 1 97 ? 16.261 6.847 5.186 1.00 44.16 97 GLY A O 1
ATOM 770 N N . PHE A 1 98 ? 16.162 5.267 6.751 1.00 53.38 98 PHE A N 1
ATOM 771 C CA . PHE A 1 98 ? 14.900 5.707 7.360 1.00 53.38 98 PHE A CA 1
ATOM 772 C C . PHE A 1 98 ? 15.185 6.530 8.615 1.00 53.38 98 PHE A C 1
ATOM 774 O O . PHE A 1 98 ? 14.891 6.102 9.730 1.00 53.38 98 PHE A O 1
ATOM 781 N N . GLU A 1 99 ? 15.747 7.722 8.448 1.00 43.69 99 GLU A N 1
ATOM 782 C CA . GLU A 1 99 ? 15.719 8.703 9.531 1.00 43.69 99 GLU A CA 1
ATOM 783 C C . GLU A 1 99 ? 14.269 9.190 9.715 1.00 43.69 99 GLU A C 1
ATOM 785 O O . GLU A 1 99 ? 13.584 9.556 8.758 1.00 43.69 99 GLU A O 1
ATOM 790 N N . GLY A 1 100 ? 13.750 9.113 10.944 1.00 47.75 100 GLY A N 1
ATOM 791 C CA . GLY A 1 100 ? 12.459 9.710 11.319 1.00 47.75 100 GLY A CA 1
ATOM 792 C C . GLY A 1 100 ? 11.227 8.793 11.348 1.00 47.75 100 GLY A C 1
ATOM 793 O O . GLY A 1 100 ? 10.159 9.252 11.745 1.00 47.75 100 GLY A O 1
ATOM 794 N N . CYS A 1 101 ? 11.323 7.504 10.999 1.00 60.03 101 CYS A N 1
ATOM 795 C CA . CYS A 1 101 ? 10.209 6.553 11.165 1.00 60.03 101 CYS A CA 1
ATOM 796 C C . CYS A 1 101 ? 10.533 5.494 12.217 1.00 60.03 101 CYS A C 1
ATOM 798 O O . CYS A 1 101 ? 10.952 4.387 11.886 1.00 60.03 101 CYS A O 1
ATOM 800 N N . ASN A 1 102 ? 10.299 5.821 13.488 1.00 76.25 102 ASN A N 1
ATOM 801 C CA . ASN A 1 102 ? 10.275 4.831 14.564 1.00 76.25 102 ASN A CA 1
ATOM 802 C C . ASN A 1 102 ? 8.986 3.994 14.460 1.00 76.25 102 ASN A C 1
ATOM 804 O O . ASN A 1 102 ? 8.012 4.247 15.171 1.00 76.25 102 ASN A O 1
ATOM 808 N N . LEU A 1 103 ? 8.948 3.082 13.484 1.00 86.31 103 LEU A N 1
ATOM 809 C CA . LEU A 1 103 ? 7.787 2.236 13.220 1.00 86.31 103 LEU A CA 1
ATOM 810 C C . LEU A 1 103 ? 7.567 1.240 14.349 1.00 86.31 103 LEU A C 1
ATOM 812 O O . LEU A 1 103 ? 8.508 0.638 14.865 1.00 86.31 103 LEU A O 1
ATOM 816 N N . LYS A 1 104 ? 6.298 1.011 14.667 1.00 90.88 104 LYS A N 1
ATOM 817 C CA . LYS A 1 104 ? 5.883 -0.137 15.473 1.00 90.88 104 LYS A CA 1
ATOM 818 C C . LYS A 1 104 ? 5.696 -1.365 14.580 1.00 90.88 104 LYS A C 1
ATOM 820 O O . LYS A 1 104 ? 5.498 -1.234 13.371 1.00 90.88 104 LYS A O 1
ATOM 825 N N . TRP A 1 105 ? 5.736 -2.563 15.164 1.00 93.06 105 TRP A N 1
ATOM 826 C CA . TRP A 1 105 ? 5.660 -3.806 14.388 1.00 93.06 105 TRP A CA 1
ATOM 827 C C . TRP A 1 105 ? 4.352 -3.920 13.586 1.00 93.06 105 TRP A C 1
ATOM 829 O O . TRP A 1 105 ? 4.384 -4.355 12.437 1.00 93.06 105 TRP A O 1
ATOM 839 N N . TRP A 1 106 ? 3.225 -3.455 14.139 1.00 94.75 106 TRP A N 1
ATOM 840 C CA . TRP A 1 106 ? 1.922 -3.451 13.461 1.00 94.75 106 TRP A CA 1
ATOM 841 C C . TRP A 1 106 ? 1.862 -2.434 12.314 1.00 94.75 106 TRP A C 1
ATOM 843 O O . TRP A 1 106 ? 1.239 -2.684 11.289 1.00 94.75 106 TRP A O 1
ATOM 853 N N . GLU A 1 107 ? 2.573 -1.312 12.430 1.00 94.31 107 GLU A N 1
ATOM 854 C CA . GLU A 1 107 ? 2.684 -0.309 11.364 1.00 94.31 107 GLU A CA 1
ATOM 855 C C . GLU A 1 107 ? 3.562 -0.800 10.215 1.00 94.31 107 GLU A C 1
ATOM 857 O O . GLU A 1 107 ? 3.277 -0.538 9.048 1.00 94.31 107 GLU A O 1
ATOM 862 N N . TYR A 1 108 ? 4.626 -1.537 10.544 1.00 94.00 108 TYR A N 1
ATOM 863 C CA . TYR A 1 108 ? 5.454 -2.217 9.556 1.00 94.00 108 TYR A CA 1
ATOM 864 C C . TYR A 1 108 ? 4.681 -3.346 8.860 1.00 94.00 108 TYR A C 1
ATOM 866 O O . TYR A 1 108 ? 4.750 -3.470 7.638 1.00 94.00 108 TYR A O 1
ATOM 874 N N . GLY A 1 109 ? 3.893 -4.119 9.617 1.00 95.31 109 GLY A N 1
ATOM 875 C CA . GLY A 1 109 ? 2.958 -5.109 9.078 1.00 95.31 109 GLY A CA 1
ATOM 876 C C . GLY A 1 109 ? 1.956 -4.480 8.109 1.00 95.31 109 GLY A C 1
ATOM 877 O O . GLY A 1 109 ? 1.844 -4.928 6.968 1.00 95.31 109 GLY A O 1
ATOM 878 N N . ALA A 1 110 ? 1.317 -3.375 8.507 1.00 96.50 110 ALA A N 1
ATOM 879 C CA . ALA A 1 110 ? 0.420 -2.615 7.641 1.00 96.50 110 ALA A CA 1
ATOM 880 C C . ALA A 1 110 ? 1.135 -2.118 6.373 1.00 96.50 110 ALA A C 1
ATOM 882 O O . ALA A 1 110 ? 0.636 -2.289 5.264 1.00 96.50 110 ALA A O 1
ATOM 883 N N . ALA A 1 111 ? 2.345 -1.566 6.502 1.00 95.69 111 ALA A N 1
ATOM 884 C CA . ALA A 1 111 ? 3.140 -1.133 5.356 1.00 95.69 111 ALA A CA 1
ATOM 885 C C . ALA A 1 111 ? 3.445 -2.272 4.372 1.00 95.69 111 ALA A C 1
ATOM 887 O O . ALA A 1 111 ? 3.422 -2.069 3.158 1.00 95.69 111 ALA A O 1
ATOM 888 N N . ALA A 1 112 ? 3.744 -3.467 4.875 1.00 96.12 112 ALA A N 1
ATOM 889 C CA . ALA A 1 112 ? 4.035 -4.625 4.040 1.00 96.12 112 ALA A CA 1
ATOM 890 C C . ALA A 1 112 ? 2.781 -5.200 3.361 1.00 96.12 112 ALA A C 1
ATOM 892 O O . ALA A 1 112 ? 2.903 -5.853 2.330 1.00 96.12 112 ALA A O 1
ATOM 893 N N . GLY A 1 113 ? 1.583 -4.929 3.886 1.00 96.31 113 GLY A N 1
ATOM 894 C CA . GLY A 1 113 ? 0.321 -5.440 3.341 1.00 96.31 113 GLY A CA 1
ATOM 895 C C . GLY A 1 113 ? -0.197 -4.746 2.091 1.00 96.31 113 GLY A C 1
ATOM 896 O O . GLY A 1 113 ? -1.144 -5.236 1.486 1.00 96.31 113 GLY A O 1
ATOM 897 N N . SER A 1 114 ? 0.414 -3.641 1.667 1.00 97.56 114 SER A N 1
ATOM 898 C CA . SER A 1 114 ? -0.045 -2.895 0.495 1.00 97.56 114 SER A CA 1
ATOM 899 C C . SER A 1 114 ? 0.632 -3.349 -0.798 1.00 97.56 114 SER A C 1
ATOM 901 O O . SER A 1 114 ? 1.856 -3.442 -0.881 1.00 97.56 114 SER A O 1
ATOM 903 N N . THR A 1 115 ? -0.161 -3.502 -1.857 1.00 97.75 115 THR A N 1
ATOM 904 C CA . THR A 1 115 ? 0.308 -3.741 -3.233 1.00 97.75 115 THR A CA 1
ATOM 905 C C . THR A 1 115 ? 0.474 -2.457 -4.054 1.00 97.75 115 THR A C 1
ATOM 907 O O . THR A 1 115 ? 1.032 -2.499 -5.150 1.00 97.75 115 THR A O 1
ATOM 910 N N . LEU A 1 116 ? 0.069 -1.289 -3.537 1.00 97.31 116 LEU A N 1
ATOM 911 C CA . LEU A 1 116 ? 0.074 -0.029 -4.300 1.00 97.31 116 LEU A CA 1
ATOM 912 C C . LEU A 1 116 ? 1.460 0.373 -4.814 1.00 97.31 116 LEU A C 1
ATOM 914 O O . LEU A 1 116 ? 1.576 0.889 -5.925 1.00 97.31 116 LEU A O 1
ATOM 918 N N . GLY A 1 117 ? 2.511 0.132 -4.026 1.00 96.88 117 GLY A N 1
ATOM 919 C CA . GLY A 1 117 ? 3.882 0.411 -4.457 1.00 96.88 117 GLY A CA 1
ATOM 920 C C . GLY A 1 117 ? 4.299 -0.452 -5.649 1.00 96.88 117 GLY A C 1
ATOM 921 O O . GLY A 1 117 ? 4.929 0.057 -6.570 1.00 96.88 117 GLY A O 1
ATOM 922 N N . ILE A 1 118 ? 3.876 -1.722 -5.679 1.00 98.12 118 ILE A N 1
ATOM 923 C CA . ILE A 1 118 ? 4.114 -2.632 -6.808 1.00 98.12 118 ILE A CA 1
ATOM 924 C C . ILE A 1 118 ? 3.409 -2.095 -8.054 1.00 98.12 118 ILE A C 1
ATOM 926 O O . ILE A 1 118 ? 4.063 -1.871 -9.068 1.00 98.12 118 ILE A O 1
ATOM 930 N N . PHE A 1 119 ? 2.105 -1.815 -7.973 1.00 97.19 119 PHE A N 1
ATOM 931 C CA . PHE A 1 119 ? 1.339 -1.320 -9.123 1.00 97.19 119 PHE A CA 1
ATOM 932 C C . PHE A 1 119 ? 1.860 0.013 -9.652 1.00 97.19 119 PHE A C 1
ATOM 934 O O . PHE A 1 119 ? 1.934 0.212 -10.861 1.00 97.19 119 PHE A O 1
ATOM 941 N N . THR A 1 120 ? 2.277 0.908 -8.759 1.00 96.19 120 THR A N 1
ATOM 942 C CA . THR A 1 120 ? 2.821 2.204 -9.168 1.00 96.19 120 THR A CA 1
ATOM 943 C C . THR A 1 120 ? 4.160 2.038 -9.880 1.00 96.19 120 THR A C 1
ATOM 945 O O . THR A 1 120 ? 4.359 2.627 -10.937 1.00 96.19 120 THR A O 1
ATOM 948 N N . LEU A 1 121 ? 5.063 1.205 -9.358 1.00 96.38 121 LEU A N 1
ATOM 949 C CA . LEU A 1 121 ? 6.335 0.905 -10.021 1.00 96.38 121 LEU A CA 1
ATOM 950 C C . LEU A 1 121 ? 6.121 0.275 -11.403 1.00 96.38 121 LEU A C 1
ATOM 952 O O . LEU A 1 121 ? 6.761 0.692 -12.365 1.00 96.38 121 LEU A O 1
ATOM 956 N N . LEU A 1 122 ? 5.184 -0.670 -11.520 1.00 96.38 122 LEU A N 1
ATOM 957 C CA . LEU A 1 122 ? 4.835 -1.280 -12.805 1.00 96.38 122 LEU A CA 1
ATOM 958 C C . LEU A 1 122 ? 4.251 -0.253 -13.786 1.00 96.38 122 LEU A C 1
ATOM 960 O O . LEU A 1 122 ? 4.681 -0.197 -14.935 1.00 96.38 122 LEU A O 1
ATOM 964 N N . SER A 1 123 ? 3.357 0.625 -13.325 1.00 93.56 123 SER A N 1
ATOM 965 C CA . SER A 1 123 ? 2.806 1.711 -14.144 1.00 93.56 123 SER A CA 1
ATOM 966 C C . SER A 1 123 ? 3.876 2.698 -14.618 1.00 93.56 123 SER A C 1
ATOM 968 O O . SER A 1 123 ? 3.802 3.180 -15.740 1.00 93.56 123 SER A O 1
ATOM 970 N N . TYR A 1 124 ? 4.889 2.998 -13.804 1.00 91.69 124 TYR A N 1
ATOM 971 C CA . TYR A 1 124 ? 6.002 3.844 -14.244 1.00 91.69 124 TYR A CA 1
ATOM 972 C C . TYR A 1 124 ? 6.923 3.111 -15.220 1.00 91.69 124 TYR A C 1
ATOM 974 O O . TYR A 1 124 ? 7.497 3.738 -16.109 1.00 91.69 124 TYR A O 1
ATOM 982 N N . SER A 1 125 ? 7.034 1.785 -15.101 1.00 92.69 125 SER A N 1
ATOM 983 C CA . SER A 1 125 ? 7.854 0.997 -16.016 1.00 92.69 125 SER A CA 1
ATOM 984 C C . SER A 1 125 ? 7.289 0.893 -17.434 1.00 92.69 125 SER A C 1
ATOM 986 O O . SER A 1 125 ? 8.063 0.640 -18.355 1.00 92.69 125 SER A O 1
ATOM 988 N N . SER A 1 126 ? 5.994 1.172 -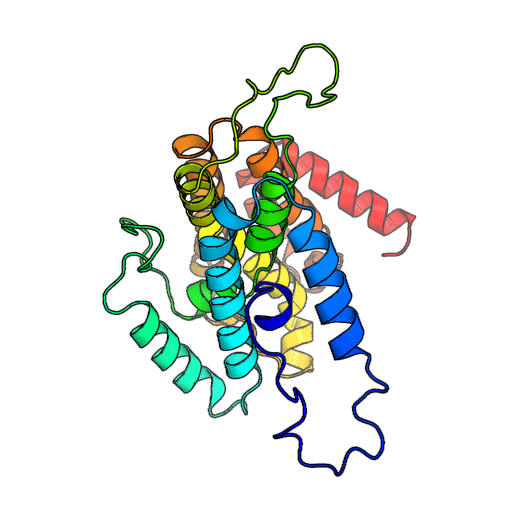17.630 1.00 89.56 126 SER A N 1
ATOM 989 C CA . SER A 1 126 ? 5.349 1.207 -18.950 1.00 89.56 126 SER A CA 1
ATOM 990 C C . SER A 1 126 ? 5.583 2.506 -19.731 1.00 89.56 126 SER A C 1
ATOM 992 O O . SER A 1 126 ? 5.023 2.664 -20.814 1.00 89.56 126 SER A O 1
ATOM 994 N N . ARG A 1 127 ? 6.334 3.475 -19.187 1.00 85.44 127 ARG A N 1
ATOM 995 C CA . ARG A 1 127 ? 6.621 4.731 -19.893 1.00 85.44 127 ARG A CA 1
ATOM 996 C C . ARG A 1 127 ? 7.552 4.487 -21.088 1.00 85.44 127 ARG A C 1
ATOM 998 O O . ARG A 1 127 ? 8.588 3.853 -20.892 1.00 85.44 127 ARG A O 1
ATOM 1005 N N . PRO A 1 128 ? 7.252 5.030 -22.280 1.00 76.00 128 PRO A N 1
ATOM 1006 C CA . PRO A 1 128 ? 8.117 4.864 -23.443 1.00 76.00 128 PRO A CA 1
ATOM 1007 C C . PRO A 1 128 ? 9.537 5.379 -23.184 1.00 76.00 128 PRO A C 1
ATOM 1009 O O . PRO A 1 128 ? 9.712 6.510 -22.717 1.00 76.00 128 PRO A O 1
ATOM 1012 N N . ARG A 1 129 ? 10.561 4.582 -23.514 1.00 71.31 129 ARG A N 1
ATOM 1013 C CA . ARG A 1 129 ? 11.979 4.999 -23.387 1.00 71.31 129 ARG A CA 1
ATOM 1014 C C . ARG A 1 129 ? 12.338 6.213 -24.244 1.00 71.31 129 ARG A C 1
ATOM 1016 O O . ARG A 1 129 ? 13.232 6.975 -23.887 1.00 71.31 129 ARG A O 1
ATOM 1023 N N . ASP A 1 130 ? 11.663 6.381 -25.375 1.00 66.06 130 ASP A N 1
ATOM 1024 C CA . ASP A 1 130 ? 11.933 7.407 -26.385 1.00 66.06 130 ASP A CA 1
ATOM 1025 C C . ASP A 1 130 ? 11.194 8.736 -26.140 1.00 66.06 130 ASP A C 1
ATOM 1027 O O . ASP A 1 130 ? 11.347 9.687 -26.908 1.00 66.06 130 ASP A O 1
ATOM 1031 N N . GLY A 1 131 ? 10.406 8.833 -25.064 1.00 55.91 131 GLY A N 1
ATOM 1032 C CA . GLY A 1 131 ? 9.667 10.048 -24.724 1.00 55.91 131 GLY A CA 1
ATOM 1033 C C . GLY A 1 131 ? 8.478 10.369 -25.598 1.00 55.91 131 GLY A C 1
ATOM 1034 O O . GLY A 1 131 ? 7.913 11.452 -25.445 1.00 55.91 131 GLY A O 1
ATOM 1035 N N . GLN A 1 132 ? 8.062 9.464 -26.483 1.00 53.28 132 GLN A N 1
ATOM 1036 C CA . GLN A 1 132 ? 6.814 9.624 -27.221 1.00 53.28 132 GLN A CA 1
ATOM 1037 C C . GLN A 1 132 ? 5.614 9.248 -26.347 1.00 53.28 132 GLN A C 1
ATOM 1039 O O . GLN A 1 132 ? 4.759 8.444 -26.716 1.00 53.28 132 GLN A O 1
ATOM 1044 N N . GLU A 1 133 ? 5.516 9.838 -25.158 1.00 53.47 133 GLU A N 1
ATOM 1045 C CA . GLU A 1 133 ? 4.294 9.735 -24.379 1.00 53.47 133 GLU A CA 1
ATOM 1046 C C . GLU A 1 133 ? 3.228 10.590 -25.082 1.00 53.47 133 GLU A C 1
ATOM 1048 O O . GLU A 1 133 ? 3.383 11.805 -25.238 1.00 53.47 133 GLU A O 1
ATOM 1053 N N . ARG A 1 134 ? 2.129 9.970 -25.537 1.00 48.81 134 ARG A N 1
ATOM 1054 C CA . ARG A 1 134 ? 0.926 10.683 -26.004 1.00 48.81 134 ARG A CA 1
ATOM 1055 C C . ARG A 1 134 ? 0.216 11.323 -24.808 1.00 48.81 134 ARG A C 1
ATOM 1057 O O . ARG A 1 134 ? -0.903 10.953 -24.462 1.00 48.81 134 ARG A O 1
ATOM 1064 N N . LEU A 1 135 ? 0.871 12.264 -24.144 1.00 52.69 135 LEU A N 1
ATOM 1065 C CA . LEU A 1 135 ? 0.242 13.068 -23.111 1.00 52.69 135 LEU A CA 1
ATOM 1066 C C . LEU A 1 135 ? -0.667 14.129 -23.757 1.00 52.69 135 LEU A C 1
ATOM 1068 O O . LEU A 1 135 ? -0.401 14.596 -24.871 1.00 52.69 135 LEU A O 1
ATOM 1072 N N . PRO A 1 136 ? -1.755 14.532 -23.074 1.00 46.62 136 PRO A N 1
ATOM 1073 C CA . PRO A 1 136 ? -2.562 15.663 -23.506 1.00 46.62 136 PRO A CA 1
ATOM 1074 C C . PRO A 1 136 ? -1.673 16.899 -23.713 1.00 46.62 136 PRO A C 1
ATOM 1076 O O . PRO A 1 136 ? -0.782 17.174 -22.905 1.00 46.62 136 PRO A O 1
ATOM 1079 N N . LYS A 1 137 ? -1.918 17.636 -24.807 1.00 37.62 137 LYS A N 1
ATOM 1080 C CA . LYS A 1 137 ? -1.140 18.814 -25.232 1.00 37.62 137 LYS A CA 1
ATOM 1081 C C . LYS A 1 137 ? -0.777 19.713 -24.037 1.00 37.62 137 LYS A C 1
ATOM 1083 O O . LYS A 1 137 ? -1.668 20.231 -23.370 1.00 37.62 137 LYS A O 1
ATOM 1088 N N . GLY A 1 138 ? 0.523 19.910 -23.800 1.00 45.97 138 GLY A N 1
ATOM 1089 C CA . GLY A 1 138 ? 1.059 20.807 -22.763 1.00 45.97 138 GLY A CA 1
ATOM 1090 C C . GLY A 1 138 ? 1.762 20.119 -21.587 1.00 45.97 138 GLY A C 1
ATOM 1091 O O . GLY A 1 138 ? 2.315 20.810 -20.737 1.00 45.97 138 GLY A O 1
ATOM 1092 N N . ARG A 1 139 ? 1.781 18.782 -21.535 1.00 50.38 139 ARG A N 1
ATOM 1093 C CA . ARG A 1 139 ? 2.621 18.014 -20.606 1.00 50.38 139 ARG A CA 1
ATOM 1094 C C . ARG A 1 139 ? 3.553 17.143 -21.428 1.00 50.38 139 ARG A C 1
ATOM 1096 O O . ARG A 1 139 ? 3.101 16.226 -22.095 1.00 50.38 139 ARG A O 1
ATOM 1103 N N . SER A 1 140 ? 4.832 17.472 -21.439 1.00 41.88 140 SER A N 1
ATOM 1104 C CA . SER A 1 140 ? 5.862 16.658 -22.075 1.00 41.88 140 SER A CA 1
ATOM 1105 C C . SER A 1 140 ? 6.721 16.074 -20.972 1.00 41.88 140 SER A C 1
ATOM 1107 O O . SER A 1 140 ? 7.439 16.818 -20.303 1.00 41.88 140 SER A O 1
ATOM 1109 N N . HIS A 1 141 ? 6.656 14.757 -20.790 1.00 48.06 141 HIS A N 1
ATOM 1110 C CA . HIS A 1 141 ? 7.716 14.057 -20.084 1.00 48.06 141 HIS A CA 1
ATOM 1111 C C . HIS A 1 141 ? 8.945 14.114 -20.988 1.00 48.06 141 HIS A C 1
ATOM 1113 O O . HIS A 1 141 ? 8.870 13.661 -22.132 1.00 48.06 141 HIS A O 1
ATOM 1119 N N . PRO A 1 142 ? 10.060 14.726 -20.556 1.00 46.00 142 PRO A N 1
ATOM 1120 C CA . PRO A 1 142 ? 11.285 14.648 -21.335 1.00 46.00 142 PRO A CA 1
ATOM 1121 C C . PRO A 1 142 ? 11.603 13.164 -21.502 1.00 46.00 142 PRO A C 1
ATOM 1123 O O . PRO A 1 142 ? 11.618 12.452 -20.502 1.00 46.00 142 PRO A O 1
ATOM 1126 N N . GLY A 1 143 ? 11.797 12.711 -22.742 1.00 51.25 143 GLY A N 1
ATOM 1127 C CA . GLY A 1 143 ? 12.010 11.310 -23.107 1.00 51.25 143 GLY A CA 1
ATOM 1128 C C . GLY A 1 143 ? 13.187 10.648 -22.426 1.00 51.25 143 GLY A C 1
ATOM 1129 O O . GLY A 1 143 ? 14.263 10.516 -22.999 1.00 51.25 143 GLY A O 1
ATOM 1130 N N . LYS A 1 144 ? 12.982 10.282 -21.168 1.00 58.41 144 LYS A N 1
ATOM 1131 C CA . LYS A 1 144 ? 13.975 9.709 -20.286 1.00 58.41 144 LYS A CA 1
ATOM 1132 C C . LYS A 1 144 ? 13.443 8.370 -19.813 1.00 58.41 144 LYS A C 1
ATOM 1134 O O . LYS A 1 144 ? 12.422 8.305 -19.131 1.00 58.41 144 LYS A O 1
ATOM 1139 N N . THR A 1 145 ? 14.178 7.323 -20.172 1.00 72.56 145 THR A N 1
ATOM 1140 C CA . THR A 1 145 ? 14.148 6.003 -19.540 1.00 72.56 145 THR A CA 1
ATOM 1141 C C . THR A 1 145 ? 13.984 6.150 -18.029 1.00 72.56 145 THR A C 1
ATOM 1143 O O . THR A 1 145 ? 14.759 6.873 -17.397 1.00 72.56 145 THR A O 1
ATOM 1146 N N . PHE A 1 146 ? 13.001 5.461 -17.448 1.00 85.81 146 PHE A N 1
ATOM 1147 C CA . PHE A 1 146 ? 12.788 5.473 -16.003 1.00 85.81 146 PHE A CA 1
ATOM 1148 C C . PHE A 1 146 ? 13.936 4.725 -15.320 1.00 85.81 146 PHE A C 1
ATOM 1150 O O . PHE A 1 146 ? 14.134 3.531 -15.544 1.00 85.81 146 PHE A O 1
ATOM 1157 N N . SER A 1 147 ? 14.733 5.436 -14.527 1.00 89.56 147 SER A N 1
ATOM 1158 C CA . SER A 1 147 ? 15.968 4.907 -13.951 1.00 89.56 147 SER A CA 1
ATOM 1159 C C . SER A 1 147 ? 15.740 4.126 -12.653 1.00 89.56 147 SER A C 1
ATOM 1161 O O . SER A 1 147 ? 14.772 4.339 -11.923 1.00 89.56 147 SER A O 1
ATOM 1163 N N . GLU A 1 148 ? 16.698 3.270 -12.287 1.00 90.12 148 GLU A N 1
ATOM 1164 C CA . GLU A 1 148 ? 16.684 2.561 -10.997 1.00 90.12 148 GLU A CA 1
ATOM 1165 C C . GLU A 1 148 ? 16.713 3.533 -9.797 1.00 90.12 148 GLU A C 1
ATOM 1167 O O . GLU A 1 148 ? 16.201 3.239 -8.717 1.00 90.12 148 GLU A O 1
ATOM 1172 N N . SER A 1 149 ? 17.313 4.719 -9.956 1.00 89.94 149 SER A N 1
ATOM 1173 C CA . SER A 1 149 ? 17.308 5.755 -8.912 1.00 89.94 149 SER A CA 1
ATOM 1174 C C . SER A 1 149 ? 15.900 6.307 -8.677 1.00 89.94 149 SER A C 1
ATOM 1176 O O . SER A 1 149 ? 15.449 6.393 -7.533 1.00 89.94 149 SER A O 1
ATOM 1178 N N . GLU A 1 150 ? 15.170 6.603 -9.756 1.00 91.38 150 GLU A N 1
ATOM 1179 C CA . GLU A 1 150 ? 13.777 7.051 -9.680 1.00 91.38 150 GLU A CA 1
ATOM 1180 C C . GLU A 1 150 ? 12.859 5.941 -9.162 1.00 9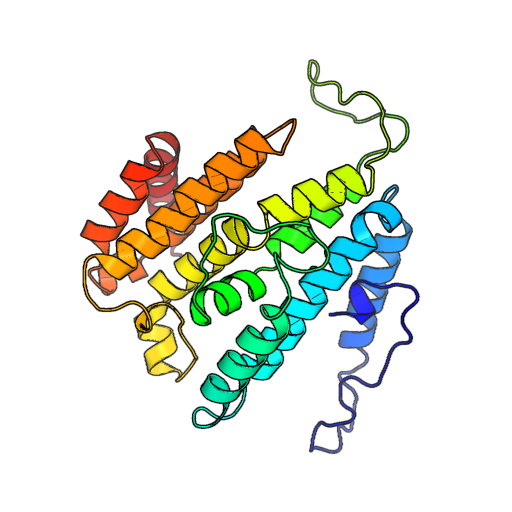1.38 150 GLU A C 1
ATOM 1182 O O . GLU A 1 150 ? 11.995 6.202 -8.326 1.00 91.38 150 GLU A O 1
ATOM 1187 N N . ALA A 1 151 ? 13.091 4.688 -9.563 1.00 93.00 151 ALA A N 1
ATOM 1188 C CA . ALA A 1 151 ? 12.385 3.533 -9.017 1.00 93.00 151 ALA A CA 1
ATOM 1189 C C . ALA A 1 151 ? 12.602 3.390 -7.501 1.00 93.00 151 ALA A C 1
ATOM 1191 O O . ALA A 1 151 ? 11.659 3.125 -6.753 1.00 93.00 151 ALA A O 1
ATOM 1192 N N . ARG A 1 152 ? 13.831 3.615 -7.018 1.00 91.00 152 ARG A N 1
ATOM 1193 C CA . ARG A 1 152 ? 14.140 3.618 -5.580 1.00 91.00 152 ARG A CA 1
ATOM 1194 C C . ARG A 1 152 ? 13.460 4.768 -4.842 1.00 91.00 152 ARG A C 1
ATOM 1196 O O . ARG A 1 152 ? 12.923 4.530 -3.762 1.00 91.00 152 ARG A O 1
ATOM 1203 N N . ALA A 1 153 ? 13.444 5.973 -5.412 1.00 91.31 153 ALA A N 1
ATOM 1204 C CA . ALA A 1 153 ? 12.722 7.113 -4.843 1.00 91.31 153 ALA A CA 1
ATOM 1205 C C . ALA A 1 153 ? 11.214 6.838 -4.757 1.00 91.31 153 ALA A C 1
ATOM 1207 O O . ALA A 1 153 ? 10.610 6.993 -3.697 1.00 91.31 153 ALA A O 1
ATOM 1208 N N . LEU A 1 154 ? 10.617 6.311 -5.827 1.00 93.88 154 LEU A N 1
ATOM 1209 C CA . LEU A 1 154 ? 9.206 5.938 -5.839 1.00 93.88 154 LEU A CA 1
ATOM 1210 C C . LEU A 1 154 ? 8.898 4.846 -4.804 1.00 93.88 154 LEU A C 1
ATOM 1212 O O . LEU A 1 154 ? 7.931 4.954 -4.050 1.00 93.88 154 LEU A O 1
ATOM 1216 N N . GLY A 1 155 ? 9.764 3.836 -4.700 1.00 93.75 155 GLY A N 1
ATOM 1217 C CA . GLY A 1 155 ? 9.673 2.799 -3.674 1.00 93.75 155 GLY A CA 1
ATOM 1218 C C . GLY A 1 155 ? 9.710 3.351 -2.243 1.00 93.75 155 GLY A C 1
ATOM 1219 O O . GLY A 1 155 ? 8.906 2.914 -1.421 1.00 93.75 155 GLY A O 1
ATOM 1220 N N . ARG A 1 156 ? 10.568 4.345 -1.952 1.00 90.38 156 ARG A N 1
ATOM 1221 C CA . ARG A 1 156 ? 10.661 5.028 -0.639 1.00 90.38 156 ARG A CA 1
ATOM 1222 C C . ARG A 1 156 ? 9.449 5.874 -0.276 1.00 90.38 156 ARG A C 1
ATOM 1224 O O . ARG A 1 156 ? 9.138 6.039 0.908 1.00 90.38 156 ARG A O 1
ATOM 1231 N N . VAL A 1 157 ? 8.794 6.443 -1.281 1.00 93.00 157 VAL A N 1
ATOM 1232 C CA . VAL A 1 157 ? 7.579 7.231 -1.072 1.00 93.00 157 VAL A CA 1
ATOM 1233 C C . VAL A 1 157 ? 6.413 6.309 -0.745 1.00 93.00 157 VAL A C 1
ATOM 1235 O O . VAL A 1 157 ? 5.661 6.576 0.193 1.00 93.00 157 VAL A O 1
ATOM 1238 N N . TYR A 1 158 ? 6.294 5.184 -1.456 1.00 95.69 158 TYR A N 1
ATOM 1239 C CA . TYR A 1 158 ? 5.212 4.237 -1.208 1.00 95.69 158 TYR A CA 1
ATOM 1240 C C . TYR A 1 158 ? 5.413 3.438 0.074 1.00 95.69 158 TYR A C 1
ATOM 1242 O O . TYR A 1 158 ? 4.538 3.431 0.940 1.00 95.69 158 TYR A O 1
ATOM 1250 N N . PHE A 1 159 ? 6.567 2.793 0.223 1.00 93.75 159 PHE A N 1
ATOM 1251 C CA . PHE A 1 159 ? 6.876 2.015 1.409 1.00 93.75 159 PHE A CA 1
ATOM 1252 C C . PHE A 1 159 ? 7.768 2.811 2.363 1.00 93.75 159 PHE A C 1
ATOM 1254 O O . PHE A 1 159 ? 8.845 3.258 1.967 1.00 93.75 159 PHE A O 1
ATOM 1261 N N . PRO A 1 160 ? 7.388 2.940 3.645 1.00 91.69 160 PRO A N 1
ATOM 1262 C CA . PRO A 1 160 ? 6.222 2.388 4.313 1.00 91.69 160 PRO A CA 1
ATOM 1263 C C . PRO A 1 160 ? 5.030 3.346 4.300 1.00 91.69 160 PRO A C 1
ATOM 1265 O O . PRO A 1 160 ? 3.947 2.920 4.661 1.00 91.69 160 PRO A O 1
ATOM 1268 N N . ALA A 1 161 ? 5.204 4.629 3.962 1.00 93.44 161 ALA A N 1
ATOM 1269 C CA . ALA A 1 161 ? 4.259 5.671 4.358 1.00 93.44 161 ALA A CA 1
ATOM 1270 C C . ALA A 1 161 ? 2.872 5.525 3.709 1.00 93.44 161 ALA A C 1
ATOM 1272 O O . ALA A 1 161 ? 1.878 5.327 4.413 1.00 93.44 161 ALA A O 1
ATOM 1273 N N . ILE A 1 162 ? 2.810 5.574 2.374 1.00 96.31 162 ILE A N 1
ATOM 1274 C CA . ILE A 1 162 ? 1.548 5.428 1.631 1.00 96.31 162 ILE A CA 1
ATOM 1275 C C . ILE A 1 162 ? 0.983 4.021 1.834 1.00 96.31 162 ILE A C 1
ATOM 1277 O O . ILE A 1 162 ? -0.226 3.852 1.986 1.00 96.31 162 ILE A O 1
ATOM 1281 N N . SER A 1 163 ? 1.851 3.013 1.877 1.00 96.88 163 SER A N 1
ATOM 1282 C CA . SER A 1 163 ? 1.456 1.625 2.082 1.00 96.88 163 SER A CA 1
ATOM 1283 C C . SER A 1 163 ? 0.814 1.377 3.448 1.00 96.88 163 SER A C 1
ATOM 1285 O O . SER A 1 163 ? -0.247 0.766 3.511 1.00 96.88 163 SER A O 1
ATOM 1287 N N . ALA A 1 164 ? 1.405 1.880 4.533 1.00 95.62 164 ALA A N 1
ATOM 1288 C CA . ALA A 1 164 ? 0.844 1.759 5.875 1.00 95.62 164 ALA A CA 1
ATOM 1289 C C . ALA A 1 164 ? -0.471 2.516 5.963 1.00 95.62 164 ALA A C 1
ATOM 1291 O O . ALA A 1 164 ? -1.442 1.992 6.487 1.00 95.62 164 ALA A O 1
ATOM 1292 N N . ARG A 1 165 ? -0.536 3.724 5.392 1.00 95.12 165 ARG A N 1
ATOM 1293 C CA . ARG A 1 165 ? -1.780 4.488 5.321 1.00 95.12 165 ARG A CA 1
ATOM 1294 C C . ARG A 1 165 ? -2.903 3.702 4.651 1.00 95.12 165 ARG A C 1
ATOM 1296 O O . ARG A 1 165 ? -4.013 3.718 5.162 1.00 95.12 165 ARG A O 1
ATOM 1303 N N . HIS A 1 166 ? -2.619 3.077 3.512 1.00 97.75 166 HIS A N 1
ATOM 1304 C CA . HIS A 1 166 ? -3.591 2.272 2.779 1.00 97.75 166 HIS A CA 1
ATOM 1305 C C . HIS A 1 166 ? -4.182 1.179 3.677 1.00 97.75 166 HIS A C 1
ATOM 1307 O O . HIS A 1 166 ? -5.385 1.176 3.907 1.00 97.75 166 HIS A O 1
ATOM 1313 N N . ILE A 1 167 ? -3.331 0.332 4.256 1.00 97.75 167 ILE A N 1
ATOM 1314 C CA . ILE A 1 167 ? -3.784 -0.821 5.045 1.00 97.75 167 ILE A CA 1
ATOM 1315 C C . ILE A 1 167 ? -4.346 -0.421 6.411 1.00 97.75 167 ILE A C 1
ATOM 1317 O O . ILE A 1 167 ? -5.285 -1.035 6.894 1.00 97.75 167 ILE A O 1
ATOM 1321 N N . LEU A 1 168 ? -3.827 0.632 7.043 1.00 96.75 168 LEU A N 1
ATOM 1322 C CA . LEU A 1 168 ? -4.386 1.109 8.307 1.00 96.75 168 LEU A CA 1
ATOM 1323 C C . LEU A 1 168 ? -5.777 1.734 8.131 1.00 96.75 168 LEU A C 1
ATOM 1325 O O . LEU A 1 168 ? -6.554 1.694 9.074 1.00 96.75 168 LEU A O 1
ATOM 1329 N N . LEU A 1 169 ? -6.095 2.322 6.970 1.00 96.62 169 LEU A N 1
ATOM 1330 C CA . LEU A 1 169 ? -7.443 2.832 6.683 1.00 96.62 169 LEU A CA 1
ATOM 1331 C C . LEU A 1 169 ? -8.443 1.701 6.432 1.00 96.62 169 LEU A C 1
ATOM 1333 O O . LEU A 1 169 ? -9.556 1.775 6.941 1.00 96.62 169 LEU A O 1
ATOM 1337 N N . ASP A 1 170 ? -8.019 0.679 5.693 1.00 96.19 170 ASP A N 1
ATOM 1338 C CA . ASP A 1 170 ? -8.750 -0.573 5.471 1.00 96.19 170 ASP A CA 1
ATOM 1339 C C . ASP A 1 170 ? -9.113 -1.215 6.819 1.00 96.19 170 ASP A C 1
ATOM 1341 O O . ASP A 1 170 ? -10.273 -1.269 7.220 1.00 96.19 170 ASP A O 1
ATOM 1345 N N . TYR A 1 171 ? -8.100 -1.476 7.643 1.00 95.75 171 TYR A N 1
ATOM 1346 C CA . TYR A 1 171 ? -8.294 -2.065 8.967 1.00 95.75 171 TYR A CA 1
ATOM 1347 C C . TYR A 1 171 ? -9.037 -1.148 9.941 1.00 95.75 171 TYR A C 1
ATOM 1349 O O . TYR A 1 171 ? -9.615 -1.622 10.914 1.00 95.75 171 TYR A O 1
ATOM 1357 N N . TYR A 1 172 ? -9.026 0.170 9.728 1.00 94.81 172 TYR A N 1
ATOM 1358 C CA . TYR A 1 172 ? -9.787 1.094 10.567 1.00 94.81 172 TYR A CA 1
ATOM 1359 C C . TYR A 1 172 ? -11.293 0.948 10.350 1.00 94.81 172 TYR A C 1
ATOM 1361 O O . TYR A 1 172 ? -12.045 1.065 11.321 1.00 94.81 172 TYR A O 1
ATOM 1369 N N . ILE A 1 173 ? -11.728 0.684 9.116 1.00 94.62 173 ILE A N 1
ATOM 1370 C CA . ILE A 1 173 ? -13.146 0.472 8.812 1.00 94.62 173 ILE A CA 1
ATOM 1371 C C . ILE A 1 173 ? -13.588 -0.978 9.034 1.00 94.62 173 ILE A C 1
ATOM 1373 O O . ILE A 1 173 ? -14.764 -1.187 9.310 1.00 94.62 173 ILE A O 1
ATOM 1377 N N . ASP A 1 174 ? -12.675 -1.950 9.018 1.00 95.56 174 ASP A N 1
ATOM 1378 C CA . ASP A 1 174 ? -13.008 -3.379 9.138 1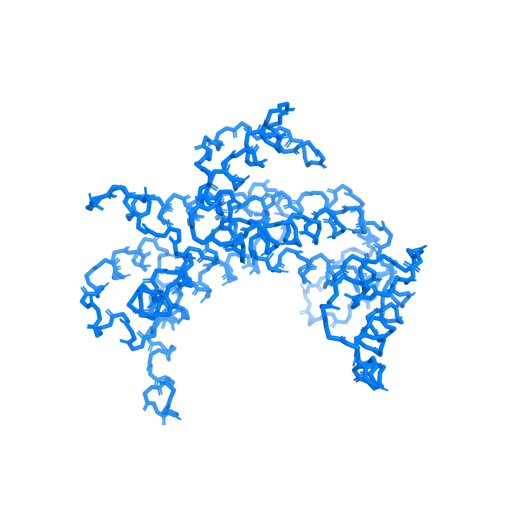.00 95.56 174 ASP A CA 1
ATOM 1379 C C . ASP A 1 174 ? -12.896 -3.943 10.566 1.00 95.56 174 ASP A C 1
ATOM 1381 O O . ASP A 1 174 ? -12.954 -5.151 10.767 1.00 95.56 174 ASP A O 1
ATOM 1385 N N . GLN A 1 175 ? -12.789 -3.093 11.595 1.00 93.12 175 GLN A N 1
ATOM 1386 C CA . GLN A 1 175 ? -12.556 -3.539 12.980 1.00 93.12 175 GLN A CA 1
ATOM 1387 C C . GLN A 1 175 ? -13.592 -4.552 13.498 1.00 93.12 175 GLN A C 1
ATOM 1389 O O . GLN A 1 175 ? -13.201 -5.568 14.073 1.00 93.12 175 GLN A O 1
ATOM 1394 N N . GLU A 1 176 ? -14.896 -4.300 13.330 1.00 92.81 176 GLU A N 1
ATOM 1395 C CA . GLU A 1 176 ? -15.926 -5.254 13.780 1.00 92.81 176 GLU A CA 1
ATOM 1396 C C . GLU A 1 176 ? -15.999 -6.518 12.905 1.00 92.81 176 GLU A C 1
ATOM 1398 O O . GLU A 1 176 ? -16.302 -7.597 13.420 1.00 92.81 176 GLU A O 1
ATOM 1403 N N . GLU A 1 177 ? -15.681 -6.416 11.610 1.00 93.00 177 GLU A N 1
ATOM 1404 C CA . GLU A 1 177 ? -15.606 -7.570 10.703 1.00 93.00 177 GLU A CA 1
ATOM 1405 C C . GLU A 1 177 ? -14.451 -8.492 11.103 1.00 93.00 177 GLU A C 1
ATOM 1407 O O . GLU A 1 177 ? -14.686 -9.660 11.411 1.00 93.00 177 GLU A O 1
ATOM 1412 N N . ASP A 1 178 ? -13.241 -7.942 11.230 1.00 94.31 178 ASP A N 1
ATOM 1413 C CA . ASP A 1 178 ? -12.038 -8.685 11.618 1.00 94.31 178 ASP A CA 1
ATOM 1414 C C . ASP A 1 178 ? -12.179 -9.317 13.008 1.00 94.31 178 ASP A C 1
ATOM 1416 O O . ASP A 1 178 ? -11.732 -10.437 13.266 1.00 94.31 178 ASP A O 1
ATOM 1420 N N . LYS A 1 179 ? -12.836 -8.614 13.935 1.00 92.12 179 LYS A N 1
ATOM 1421 C CA . LYS A 1 179 ? -13.135 -9.147 15.266 1.00 92.12 179 LYS A CA 1
ATOM 1422 C C . LYS A 1 179 ? -14.092 -10.338 15.201 1.00 92.12 179 LYS A C 1
ATOM 1424 O O . LYS A 1 179 ? -13.948 -11.267 15.993 1.00 92.12 179 LYS A O 1
ATOM 1429 N N . THR A 1 180 ? -15.057 -10.309 14.283 1.00 93.12 180 THR A N 1
ATOM 1430 C CA . THR A 1 180 ? -16.033 -11.389 14.088 1.00 93.12 180 THR A CA 1
ATOM 1431 C C . THR A 1 180 ? -15.399 -12.599 13.398 1.00 93.12 180 THR A C 1
ATOM 1433 O O . THR A 1 180 ? -15.681 -13.730 13.790 1.00 93.12 180 THR A O 1
ATOM 1436 N N . SER A 1 181 ? -14.522 -12.386 12.411 1.00 90.75 181 SER A N 1
ATOM 1437 C CA . SER A 1 181 ? -13.826 -13.459 11.683 1.00 90.75 181 SER A CA 1
ATOM 1438 C C . SER A 1 181 ? -12.617 -14.035 12.436 1.00 90.75 181 SER A C 1
ATOM 1440 O O . SER A 1 181 ? -12.169 -15.140 12.129 1.00 90.75 181 SER A O 1
ATOM 1442 N N . GLY A 1 182 ? -12.093 -13.323 13.441 1.00 89.56 182 GLY A N 1
ATOM 1443 C CA . GLY A 1 182 ? -10.858 -13.684 14.148 1.00 89.56 182 GLY A CA 1
ATOM 1444 C C . GLY A 1 182 ? -9.580 -13.275 13.399 1.00 89.56 182 GLY A C 1
ATOM 1445 O O . GLY A 1 182 ? -8.462 -13.678 13.771 1.00 89.56 182 GLY A O 1
ATOM 1446 N N . ASP A 1 183 ? -9.721 -12.462 12.356 1.00 92.19 183 ASP A N 1
ATOM 1447 C CA . ASP A 1 183 ? -8.609 -11.955 11.571 1.00 92.19 183 ASP A CA 1
ATOM 1448 C C . ASP A 1 183 ? -7.742 -10.976 12.367 1.00 92.19 183 ASP A C 1
ATOM 1450 O O . ASP A 1 183 ? -8.148 -10.335 13.337 1.00 92.19 183 ASP A O 1
ATOM 1454 N N . LEU A 1 184 ? -6.462 -10.914 11.998 1.00 93.19 184 LEU A N 1
ATOM 1455 C CA . LEU A 1 184 ? -5.535 -9.983 12.626 1.00 93.19 184 LEU A CA 1
ATOM 1456 C C . LEU A 1 184 ? -5.796 -8.567 12.108 1.00 93.19 184 LEU A C 1
ATOM 1458 O O . LEU A 1 184 ? -5.504 -8.280 10.946 1.00 93.19 184 LEU A O 1
ATOM 1462 N N . ASN A 1 185 ? -6.230 -7.680 13.001 1.00 95.19 185 ASN A N 1
ATOM 1463 C CA . ASN A 1 185 ? -6.358 -6.251 12.739 1.00 95.19 185 ASN A CA 1
ATOM 1464 C C . ASN A 1 185 ? -5.260 -5.466 13.479 1.00 95.19 185 ASN A C 1
ATOM 1466 O O . ASN A 1 185 ? -5.040 -5.645 14.675 1.00 95.19 185 ASN A O 1
ATOM 1470 N N . PHE A 1 186 ? -4.559 -4.579 12.770 1.00 95.31 186 PHE A N 1
ATOM 1471 C CA . PHE A 1 186 ? -3.462 -3.764 13.310 1.00 95.31 186 PHE A CA 1
ATOM 1472 C C . PHE A 1 186 ? -3.910 -2.526 14.108 1.00 95.31 186 PHE A C 1
ATOM 1474 O O . PHE A 1 186 ? -3.132 -1.995 14.900 1.00 95.31 186 PHE A O 1
ATOM 1481 N N . VAL A 1 187 ? -5.136 -2.039 13.910 1.00 94.19 187 VAL A N 1
ATOM 1482 C CA . VAL A 1 187 ? -5.649 -0.813 14.543 1.00 94.19 187 VAL A CA 1
ATOM 1483 C C . VAL A 1 187 ? -5.823 -0.951 16.066 1.00 94.19 187 VAL A C 1
ATOM 1485 O O . VAL A 1 187 ? -5.473 -0.002 16.776 1.00 94.19 187 VAL A O 1
ATOM 1488 N N . PRO A 1 188 ? -6.282 -2.097 16.610 1.00 92.44 188 PRO A N 1
ATOM 1489 C CA . PRO A 1 188 ? -6.335 -2.335 18.051 1.00 92.44 188 PRO A CA 1
ATOM 1490 C C . PRO A 1 188 ? -4.995 -2.269 18.799 1.00 92.44 188 PRO A C 1
ATOM 1492 O O . PRO A 1 188 ? -5.022 -2.101 20.014 1.00 92.44 188 PRO A O 1
ATOM 1495 N N . TYR A 1 189 ? -3.840 -2.368 18.124 1.00 92.75 189 TYR A N 1
ATOM 1496 C CA . TYR A 1 189 ? -2.527 -2.283 18.791 1.00 92.75 189 TYR A CA 1
ATOM 1497 C C . TYR A 1 189 ? -2.093 -0.855 19.131 1.00 92.75 189 TYR A C 1
ATOM 1499 O O . TYR A 1 189 ? -1.169 -0.669 19.922 1.00 92.75 189 TYR A O 1
ATOM 1507 N N . TYR A 1 190 ? -2.749 0.161 18.568 1.00 91.12 190 TYR A N 1
ATOM 1508 C CA . TYR A 1 190 ? -2.644 1.507 19.122 1.00 91.12 190 TYR A CA 1
ATOM 1509 C C . TYR A 1 190 ? -3.377 1.556 20.460 1.00 91.12 190 TYR A C 1
ATOM 1511 O O . TYR A 1 190 ? -4.511 1.072 20.550 1.00 91.12 190 TYR A O 1
ATOM 1519 N N . SER A 1 191 ? -2.793 2.201 21.475 1.00 81.12 191 SER A N 1
ATOM 1520 C CA . SER A 1 191 ? -3.520 2.432 22.724 1.00 81.12 191 SER A CA 1
ATOM 1521 C C . SER A 1 191 ? -4.809 3.200 22.429 1.00 81.12 191 SER A C 1
ATOM 1523 O O . SER A 1 191 ? -4.881 4.020 21.503 1.00 81.12 191 SER A O 1
ATOM 1525 N N . LEU A 1 192 ? -5.855 2.917 23.207 1.00 68.81 192 LEU A N 1
ATOM 1526 C CA . LEU A 1 192 ? -7.150 3.574 23.052 1.00 68.81 192 LEU A CA 1
ATOM 1527 C C . LEU A 1 192 ? -7.013 5.105 23.145 1.00 68.81 192 LEU A C 1
ATOM 1529 O O . LEU A 1 192 ? -6.205 5.634 23.909 1.00 68.81 192 LEU A O 1
ATOM 1533 N N . GLY A 1 193 ? -7.842 5.820 22.380 1.00 71.19 193 GLY A N 1
ATOM 1534 C CA . GLY A 1 193 ? -7.908 7.280 22.409 1.00 71.19 193 GLY A CA 1
ATOM 1535 C C . GLY A 1 193 ? -6.979 7.976 21.396 1.00 71.19 193 GLY A C 1
ATOM 1536 O O . GLY A 1 193 ? -6.875 7.522 20.253 1.00 71.19 193 GLY A O 1
ATOM 1537 N N . PRO A 1 194 ? -6.337 9.108 21.756 1.00 81.00 194 PRO A N 1
ATOM 1538 C CA . PRO A 1 194 ? -5.650 9.980 20.795 1.00 81.00 194 PRO A CA 1
ATOM 1539 C C . PRO A 1 194 ? -4.507 9.323 20.011 1.00 81.00 194 PRO A C 1
ATOM 1541 O O . PRO A 1 194 ? -4.214 9.754 18.898 1.00 81.00 194 PRO A O 1
ATOM 1544 N N . GLU A 1 195 ? -3.857 8.289 20.560 1.00 85.44 195 GLU A N 1
ATOM 1545 C CA . GLU A 1 195 ? -2.700 7.647 19.923 1.00 85.44 195 GLU A CA 1
ATOM 1546 C C . GLU A 1 195 ? -3.052 7.047 18.556 1.00 85.44 195 GLU A C 1
ATOM 1548 O O . GLU A 1 195 ? -2.316 7.249 17.591 1.00 85.44 195 GLU A O 1
ATOM 1553 N N . ARG A 1 196 ? -4.209 6.387 18.443 1.00 89.75 196 ARG A N 1
ATOM 1554 C CA . ARG A 1 196 ? -4.677 5.783 17.188 1.00 89.75 196 ARG A CA 1
ATOM 1555 C C . ARG A 1 196 ? -4.847 6.819 16.080 1.00 89.75 196 ARG A C 1
ATOM 1557 O O . ARG A 1 196 ? -4.326 6.646 14.978 1.00 89.75 196 ARG A O 1
ATOM 1564 N N . LEU A 1 197 ? -5.540 7.920 16.374 1.00 90.12 197 LEU A N 1
ATOM 1565 C CA . LEU A 1 197 ? -5.749 8.998 15.402 1.00 90.12 197 LEU A CA 1
ATOM 1566 C C . LEU A 1 197 ? -4.440 9.683 15.042 1.00 90.12 197 LEU A C 1
ATOM 1568 O O . LEU A 1 197 ? -4.215 9.980 13.871 1.00 90.12 197 LEU A O 1
ATOM 1572 N N . ASN A 1 198 ? -3.558 9.879 16.021 1.00 90.38 198 ASN A N 1
ATOM 1573 C CA . ASN A 1 198 ? -2.230 10.427 15.785 1.00 90.38 198 ASN A CA 1
ATOM 1574 C C . ASN A 1 198 ? -1.394 9.500 14.892 1.00 90.38 198 ASN A C 1
ATOM 1576 O O . ASN A 1 198 ? -0.700 9.991 14.008 1.00 90.38 198 ASN A O 1
ATOM 1580 N N . GLY A 1 199 ? -1.496 8.177 15.054 1.00 89.69 199 GLY A N 1
ATOM 1581 C CA . GLY A 1 199 ? -0.863 7.187 14.180 1.00 89.69 199 GLY A CA 1
ATOM 1582 C C . GLY A 1 199 ? -1.350 7.291 12.733 1.00 89.69 199 GLY A C 1
ATOM 1583 O O . GLY A 1 199 ? -0.548 7.488 11.817 1.00 89.69 199 GLY A O 1
ATOM 1584 N N . LEU A 1 200 ? -2.672 7.260 12.527 1.00 92.25 200 LEU A N 1
ATOM 1585 C CA . LEU A 1 200 ? -3.294 7.412 11.204 1.00 92.25 200 LEU A CA 1
ATOM 1586 C C . LEU A 1 200 ? -2.953 8.761 10.554 1.00 92.25 200 LEU A C 1
ATOM 1588 O O . LEU A 1 200 ? -2.648 8.835 9.357 1.00 92.25 200 LEU A O 1
ATOM 1592 N N . ARG A 1 201 ? -2.972 9.838 11.347 1.00 93.06 201 ARG A N 1
ATOM 1593 C CA . ARG A 1 201 ? -2.616 11.186 10.903 1.00 93.06 201 ARG A CA 1
ATOM 1594 C C . ARG A 1 201 ? -1.138 11.292 10.543 1.00 93.06 201 ARG A C 1
ATOM 1596 O O . ARG A 1 201 ? -0.811 11.847 9.500 1.00 93.06 201 ARG A O 1
ATOM 1603 N N . ARG A 1 202 ? -0.245 10.711 11.339 1.00 91.62 202 ARG A N 1
ATOM 1604 C CA . ARG A 1 202 ? 1.195 10.723 11.070 1.00 91.62 202 ARG A CA 1
ATOM 1605 C C . ARG A 1 202 ? 1.518 10.113 9.709 1.00 91.62 202 ARG A C 1
ATOM 1607 O O . ARG A 1 202 ? 2.339 10.663 8.982 1.00 91.62 202 ARG A O 1
ATOM 1614 N N . PHE A 1 203 ? 0.846 9.027 9.323 1.00 93.38 203 PHE A N 1
ATOM 1615 C CA . PHE A 1 203 ? 1.037 8.430 7.999 1.00 93.38 203 PHE A CA 1
ATOM 1616 C C . PHE A 1 203 ? 0.458 9.262 6.852 1.00 93.38 203 PHE A C 1
ATOM 1618 O O . PHE A 1 203 ? 0.992 9.200 5.746 1.00 93.38 203 PHE A O 1
ATOM 1625 N N . LEU A 1 204 ? -0.577 10.074 7.087 1.00 94.62 204 LEU A N 1
ATOM 1626 C CA . LEU A 1 204 ? -1.023 11.087 6.122 1.00 94.62 204 LEU A CA 1
ATOM 1627 C C . LEU A 1 204 ? 0.067 12.132 5.882 1.00 94.62 204 LEU A C 1
ATOM 1629 O O . LEU A 1 204 ? 0.467 12.345 4.739 1.00 94.62 204 LEU A O 1
ATOM 1633 N N . ASP A 1 205 ? 0.560 12.737 6.960 1.00 93.38 205 ASP A N 1
ATOM 1634 C CA . ASP A 1 205 ? 1.544 13.818 6.892 1.00 93.38 205 ASP A CA 1
ATOM 1635 C C . ASP A 1 205 ? 2.854 13.331 6.271 1.00 93.38 205 ASP A C 1
ATOM 1637 O O . ASP A 1 205 ? 3.369 13.946 5.339 1.00 93.38 205 ASP A O 1
ATOM 1641 N N . LEU A 1 206 ? 3.335 12.161 6.699 1.00 91.94 206 LEU A N 1
ATOM 1642 C CA . LEU A 1 206 ? 4.531 11.536 6.143 1.00 91.94 206 LEU A CA 1
ATOM 1643 C C . LEU A 1 206 ? 4.378 11.206 4.653 1.00 91.94 206 LEU A C 1
ATOM 1645 O O . LEU A 1 206 ? 5.313 11.421 3.885 1.00 91.94 206 LEU A O 1
ATOM 1649 N N . SER A 1 207 ? 3.216 10.692 4.237 1.00 94.19 207 SER A N 1
ATOM 1650 C CA . SER A 1 207 ? 2.959 10.356 2.831 1.00 94.19 207 SER A CA 1
ATOM 1651 C C . SER A 1 207 ? 3.015 11.591 1.934 1.00 94.19 207 SER A C 1
ATOM 1653 O O . SER A 1 207 ? 3.633 11.551 0.872 1.00 94.19 207 SER A O 1
ATOM 1655 N N . LEU A 1 208 ? 2.385 12.690 2.362 1.00 94.94 208 LEU A N 1
ATOM 1656 C CA . LEU A 1 208 ? 2.379 13.944 1.608 1.00 94.94 208 LEU A CA 1
ATOM 1657 C C . LEU A 1 208 ? 3.771 14.583 1.585 1.00 94.94 208 LEU A C 1
ATOM 1659 O O . LEU A 1 208 ? 4.258 14.917 0.510 1.00 94.94 208 LEU A O 1
ATOM 1663 N N . ALA A 1 209 ? 4.432 14.683 2.741 1.00 93.00 209 ALA A N 1
ATOM 1664 C CA . ALA A 1 209 ? 5.761 15.278 2.845 1.00 93.00 209 ALA A CA 1
ATOM 1665 C C . ALA A 1 209 ? 6.798 14.536 1.989 1.00 93.00 209 ALA A C 1
ATOM 1667 O O . ALA A 1 209 ? 7.606 15.168 1.314 1.00 93.00 209 ALA A O 1
ATOM 1668 N N . ARG A 1 210 ? 6.760 13.197 1.966 1.00 91.00 210 ARG A N 1
ATOM 1669 C CA . ARG A 1 210 ? 7.682 12.394 1.148 1.00 91.00 210 ARG A CA 1
ATOM 1670 C C . ARG A 1 210 ? 7.402 12.494 -0.337 1.00 91.00 210 ARG A C 1
ATOM 1672 O O . ARG A 1 210 ? 8.345 12.629 -1.109 1.00 91.00 210 ARG A O 1
ATOM 1679 N N . ALA A 1 211 ? 6.131 12.438 -0.737 1.00 93.56 211 ALA A N 1
ATOM 1680 C CA . ALA A 1 211 ? 5.777 12.649 -2.135 1.00 93.56 211 ALA A CA 1
ATOM 1681 C C . ALA A 1 211 ? 6.332 13.994 -2.626 1.00 93.56 211 ALA A C 1
ATOM 1683 O O . ALA A 1 211 ? 6.922 14.046 -3.698 1.00 93.56 211 ALA A O 1
ATOM 1684 N N . ASP A 1 212 ? 6.219 15.038 -1.803 1.00 93.50 212 ASP A N 1
ATOM 1685 C CA . ASP A 1 212 ? 6.667 16.395 -2.125 1.00 93.50 212 ASP A CA 1
ATOM 1686 C C . ASP A 1 212 ? 8.181 16.558 -2.162 1.00 93.50 212 ASP A C 1
ATOM 1688 O O . ASP A 1 212 ? 8.694 17.298 -2.997 1.00 93.50 212 ASP A O 1
ATOM 1692 N N . ALA A 1 213 ? 8.889 15.886 -1.258 1.00 91.25 213 ALA A N 1
ATOM 1693 C CA . ALA A 1 213 ? 10.335 15.998 -1.153 1.00 91.25 213 ALA A CA 1
ATOM 1694 C C . ALA A 1 213 ? 11.082 15.140 -2.186 1.00 91.25 213 ALA A C 1
ATOM 1696 O O . ALA A 1 213 ? 12.171 15.518 -2.611 1.00 91.25 213 ALA A O 1
ATOM 1697 N N . GLU A 1 214 ? 10.538 13.979 -2.564 1.00 89.25 214 GLU A N 1
ATOM 1698 C CA . GLU A 1 214 ? 11.286 12.970 -3.328 1.00 89.25 214 GLU A CA 1
ATOM 1699 C C . GLU A 1 214 ? 10.831 12.795 -4.782 1.00 89.25 214 GLU A C 1
ATOM 1701 O O . GLU A 1 214 ? 11.585 12.230 -5.577 1.00 89.25 214 GLU A O 1
ATOM 1706 N N . LEU A 1 215 ? 9.624 13.238 -5.157 1.00 89.88 215 LEU A N 1
ATOM 1707 C CA . LEU A 1 215 ? 9.089 13.025 -6.506 1.00 89.88 215 LEU A CA 1
ATOM 1708 C C . LEU A 1 215 ? 9.052 14.315 -7.317 1.00 89.88 215 LEU A C 1
ATOM 1710 O O . LEU A 1 215 ? 8.622 15.358 -6.838 1.00 89.88 215 LEU A O 1
ATOM 1714 N N . GLN A 1 216 ? 9.416 14.206 -8.596 1.00 83.81 216 GLN A N 1
ATOM 1715 C CA . GLN A 1 216 ? 9.315 15.316 -9.549 1.00 83.81 216 GLN A CA 1
ATOM 1716 C C . GLN A 1 216 ? 7.855 15.731 -9.797 1.00 83.81 216 GLN A C 1
ATOM 1718 O O . GLN A 1 216 ? 7.556 16.913 -9.907 1.00 83.81 216 GLN A O 1
ATOM 1723 N N . GLU A 1 217 ? 6.938 14.757 -9.832 1.00 84.19 217 GLU A N 1
ATOM 1724 C CA . GLU A 1 217 ? 5.512 14.958 -10.117 1.00 84.19 217 GLU A CA 1
ATOM 1725 C C . GLU A 1 217 ? 4.644 14.467 -8.940 1.00 84.19 217 GLU A C 1
ATOM 1727 O O . GLU A 1 217 ? 4.013 13.407 -9.016 1.00 84.19 217 GLU A O 1
ATOM 1732 N N . PRO A 1 218 ? 4.593 15.203 -7.813 1.00 92.56 218 PRO A N 1
ATOM 1733 C CA . PRO A 1 218 ? 3.949 14.725 -6.588 1.00 92.56 218 PRO A CA 1
ATOM 1734 C C . PRO A 1 218 ? 2.418 14.728 -6.657 1.00 92.56 218 PRO A C 1
ATOM 1736 O O . PRO A 1 218 ? 1.762 14.041 -5.874 1.00 92.56 218 PRO A O 1
ATOM 1739 N N . TRP A 1 219 ? 1.814 15.503 -7.565 1.00 92.69 219 TRP A N 1
ATOM 1740 C CA . TRP A 1 219 ? 0.369 15.760 -7.579 1.00 92.69 219 TRP A CA 1
ATOM 1741 C C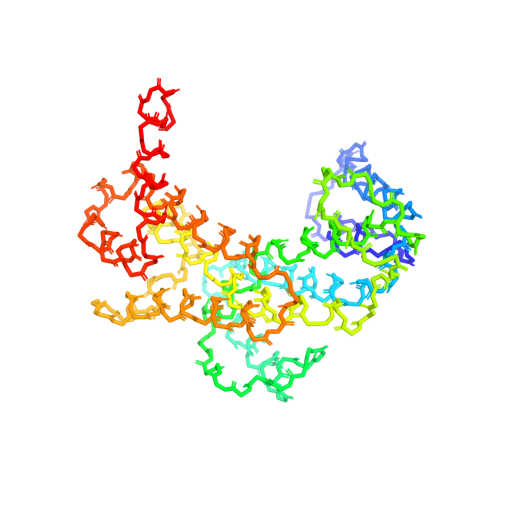 . TRP A 1 219 ? -0.470 14.483 -7.715 1.00 92.69 219 TRP A C 1
ATOM 1743 O O . TRP A 1 219 ? -1.487 14.352 -7.031 1.00 92.69 219 TRP A O 1
ATOM 1753 N N . PHE A 1 220 ? -0.030 13.527 -8.537 1.00 91.88 220 PHE A N 1
ATOM 1754 C CA . PHE A 1 220 ? -0.725 12.254 -8.718 1.00 91.88 220 PHE A CA 1
ATOM 1755 C C . PHE A 1 220 ? -0.678 11.423 -7.431 1.00 91.88 220 PHE A C 1
ATOM 1757 O O . PHE A 1 220 ? -1.699 10.923 -6.964 1.00 91.88 220 PHE A O 1
ATOM 1764 N N . HIS A 1 221 ? 0.482 11.355 -6.781 1.00 95.25 221 HIS A N 1
ATOM 1765 C CA . HIS A 1 221 ? 0.652 10.603 -5.538 1.00 95.25 221 HIS A CA 1
ATOM 1766 C C . HIS A 1 221 ? -0.071 11.264 -4.357 1.00 95.25 221 HIS A C 1
ATOM 1768 O O . HIS A 1 221 ? -0.669 10.572 -3.534 1.00 95.25 221 HIS A O 1
ATOM 1774 N N . ARG A 1 222 ? -0.138 12.603 -4.315 1.00 95.44 222 ARG A N 1
ATOM 1775 C CA . ARG A 1 222 ? -1.030 13.333 -3.397 1.00 95.44 222 ARG A CA 1
ATOM 1776 C C . ARG A 1 222 ? -2.492 12.952 -3.626 1.00 95.44 222 ARG A C 1
ATOM 1778 O O . ARG A 1 222 ? -3.226 12.770 -2.654 1.00 95.44 222 ARG A O 1
ATOM 1785 N N . ALA A 1 223 ? -2.916 12.837 -4.887 1.00 94.19 223 ALA A N 1
ATOM 1786 C CA . ALA A 1 223 ? -4.274 12.426 -5.229 1.00 94.19 223 ALA A CA 1
ATOM 1787 C C . ALA A 1 223 ? -4.557 10.991 -4.763 1.00 94.19 223 ALA A C 1
ATOM 1789 O O . ALA A 1 223 ? -5.601 10.770 -4.160 1.00 94.19 223 ALA A O 1
ATOM 1790 N N . VAL A 1 224 ? -3.611 10.056 -4.913 1.00 95.19 224 VAL A N 1
ATOM 1791 C CA . VAL A 1 224 ? -3.714 8.698 -4.343 1.00 95.19 224 VAL A CA 1
ATOM 1792 C C . VAL A 1 224 ? -3.882 8.753 -2.818 1.00 95.19 224 VAL A C 1
ATOM 1794 O O . VAL A 1 224 ? -4.834 8.197 -2.277 1.00 95.19 224 VAL A O 1
ATOM 1797 N N . VAL A 1 225 ? -3.018 9.485 -2.107 1.00 96.12 225 VAL A N 1
ATOM 1798 C CA . VAL A 1 225 ? -3.034 9.585 -0.633 1.00 96.12 225 VAL A CA 1
ATOM 1799 C C . VAL A 1 225 ? -4.341 10.172 -0.089 1.00 96.12 225 VAL A C 1
ATOM 1801 O O . VAL A 1 225 ? -4.847 9.722 0.948 1.00 96.12 225 VAL A O 1
ATOM 1804 N N . LYS A 1 226 ? -4.883 11.196 -0.756 1.00 95.56 226 LYS A N 1
ATOM 1805 C CA . LYS A 1 226 ? -6.155 11.835 -0.381 1.00 95.56 226 LYS A CA 1
ATOM 1806 C C . LYS A 1 226 ? -7.359 11.006 -0.827 1.00 95.56 226 LYS A C 1
ATOM 1808 O O . LYS A 1 226 ? -8.321 10.901 -0.072 1.00 95.56 226 LYS A O 1
ATOM 1813 N N . GLY A 1 227 ? -7.273 10.393 -2.004 1.00 95.12 227 GLY A N 1
ATOM 1814 C CA . GLY A 1 227 ? -8.295 9.537 -2.595 1.00 95.12 227 GLY A CA 1
ATOM 1815 C C . GLY A 1 227 ? -8.570 8.291 -1.773 1.00 95.12 227 GLY A C 1
ATOM 1816 O O . GLY A 1 227 ? -9.725 8.034 -1.457 1.00 95.12 227 GLY A O 1
ATOM 1817 N N . LEU A 1 228 ? -7.522 7.585 -1.335 1.00 94.62 228 LEU A N 1
ATOM 1818 C CA . LEU A 1 228 ? -7.655 6.438 -0.431 1.00 94.62 228 LEU A CA 1
ATOM 1819 C C . LEU A 1 228 ? -8.425 6.823 0.833 1.00 94.62 228 LEU A C 1
ATOM 1821 O O . LEU A 1 228 ? -9.412 6.185 1.171 1.00 94.62 228 LEU A O 1
ATOM 1825 N N . LEU A 1 229 ? -8.039 7.917 1.495 1.00 95.00 229 LEU A N 1
ATOM 1826 C CA . LEU A 1 229 ? -8.750 8.365 2.693 1.00 95.00 229 LEU A CA 1
ATOM 1827 C C . LEU A 1 229 ? -10.200 8.724 2.415 1.00 95.00 229 LEU A C 1
ATOM 1829 O O . LEU A 1 229 ? -11.066 8.349 3.193 1.00 95.00 229 LEU A O 1
ATOM 1833 N N . ALA A 1 230 ? -10.468 9.443 1.330 1.00 95.06 230 ALA A N 1
ATOM 1834 C CA . ALA A 1 230 ? -11.829 9.810 0.983 1.00 95.06 230 ALA A CA 1
ATOM 1835 C C . ALA A 1 230 ? -12.699 8.576 0.707 1.00 95.06 230 ALA A C 1
ATOM 1837 O O . ALA A 1 230 ? -13.836 8.524 1.164 1.00 95.06 230 ALA A O 1
ATOM 1838 N N . MET A 1 231 ? -12.152 7.589 -0.003 1.00 94.88 231 MET A N 1
ATOM 1839 C CA . MET A 1 231 ? -12.846 6.363 -0.378 1.00 94.88 231 MET A CA 1
ATOM 1840 C C . MET A 1 231 ? -13.117 5.476 0.843 1.00 94.88 231 MET A C 1
ATOM 1842 O O . MET A 1 231 ? -14.280 5.162 1.101 1.00 94.88 231 MET A O 1
ATOM 1846 N N . TYR A 1 232 ? -12.094 5.168 1.646 1.00 95.81 232 TYR A N 1
ATOM 1847 C CA . TYR A 1 232 ? -12.236 4.350 2.855 1.00 95.81 232 TYR A CA 1
ATOM 1848 C C . TYR A 1 232 ? -13.126 5.025 3.904 1.00 95.81 232 TYR A C 1
ATOM 1850 O O . TYR A 1 232 ? -14.079 4.434 4.394 1.00 95.81 232 TYR A O 1
ATOM 1858 N N . LEU A 1 233 ? -12.908 6.311 4.194 1.00 95.06 233 LEU A N 1
ATOM 1859 C CA . LEU A 1 233 ? -13.691 7.022 5.212 1.00 95.06 233 LEU A CA 1
ATOM 1860 C C . LEU A 1 233 ? -15.085 7.481 4.733 1.00 95.06 233 LEU A C 1
ATOM 1862 O O . LEU A 1 233 ? -15.785 8.222 5.434 1.00 95.06 233 LEU A O 1
ATOM 1866 N N . SER A 1 234 ? -15.481 7.096 3.519 1.00 95.25 234 SER A N 1
ATOM 1867 C CA . SER A 1 234 ? -16.859 7.232 3.034 1.00 95.25 234 SER A CA 1
ATOM 1868 C C . SER A 1 234 ? -17.704 5.979 3.253 1.00 95.25 234 SER A C 1
ATOM 1870 O O . SER A 1 234 ? -18.907 6.032 3.004 1.00 95.25 234 SER A O 1
ATOM 1872 N N . ASP A 1 235 ? -17.090 4.883 3.701 1.00 95.56 235 ASP A N 1
ATOM 1873 C CA . ASP A 1 235 ? -17.751 3.594 3.860 1.00 95.56 235 ASP A CA 1
ATOM 1874 C C . ASP A 1 235 ? -18.852 3.631 4.945 1.00 95.56 235 ASP A C 1
ATOM 1876 O O . ASP A 1 235 ? -18.651 4.272 5.988 1.00 95.56 235 ASP A O 1
ATOM 1880 N N . PRO A 1 236 ? -20.016 2.975 4.739 1.00 92.81 236 PRO A N 1
ATOM 1881 C CA . PRO A 1 236 ? -21.088 2.899 5.736 1.00 92.81 236 PRO A CA 1
ATOM 1882 C C . PRO A 1 236 ? -20.620 2.391 7.105 1.00 92.81 236 PRO A C 1
ATOM 1884 O O . PRO A 1 236 ? -21.038 2.946 8.128 1.00 92.81 236 PRO A O 1
ATOM 1887 N N . LYS A 1 237 ? -19.648 1.465 7.121 1.00 94.19 237 LYS A N 1
ATOM 1888 C CA . LYS A 1 237 ? -19.023 0.912 8.332 1.00 94.19 237 LYS A CA 1
ATOM 1889 C C . LYS A 1 237 ? -18.522 1.992 9.293 1.00 94.19 237 LYS A C 1
ATOM 1891 O O . LYS A 1 237 ? -18.523 1.787 10.505 1.00 94.19 237 LYS A O 1
ATOM 1896 N N . VAL A 1 238 ? -18.129 3.165 8.785 1.00 93.00 238 VAL A N 1
ATOM 1897 C CA . VAL A 1 238 ? -17.707 4.308 9.611 1.00 93.00 238 VAL A CA 1
ATOM 1898 C C . VAL A 1 238 ? -18.829 4.789 10.528 1.00 93.00 238 VAL A C 1
ATOM 1900 O O . VAL A 1 238 ? -18.579 5.123 11.687 1.00 93.00 238 VAL A O 1
ATOM 1903 N N . LYS A 1 239 ? -20.059 4.888 10.015 1.00 91.50 239 LYS A N 1
ATOM 1904 C CA . LYS A 1 239 ? -21.207 5.340 10.810 1.00 91.50 239 LYS A CA 1
ATOM 1905 C C . LYS A 1 239 ? -21.652 4.247 11.769 1.00 91.50 239 LYS A C 1
ATOM 1907 O O . LYS A 1 239 ? -21.863 4.547 12.941 1.00 91.50 239 LYS A O 1
ATOM 1912 N N . ASP A 1 240 ? -21.721 3.015 11.281 1.00 92.50 240 ASP A N 1
ATOM 1913 C CA . ASP A 1 240 ? -22.224 1.865 12.036 1.00 92.50 240 ASP A CA 1
ATOM 1914 C C . ASP A 1 240 ? -21.355 1.560 13.266 1.00 92.50 240 ASP A C 1
ATOM 1916 O O . ASP A 1 240 ? -21.865 1.175 14.314 1.00 92.50 240 ASP A O 1
ATOM 1920 N N . GLN A 1 241 ? -20.051 1.838 13.177 1.00 92.50 241 GLN A N 1
ATOM 1921 C CA . GLN A 1 241 ? -19.092 1.682 14.277 1.00 92.50 241 GLN A CA 1
ATOM 1922 C C . GLN A 1 241 ? -18.880 2.960 15.109 1.00 92.50 241 GLN A C 1
ATOM 1924 O O . GLN A 1 241 ? -17.989 3.012 15.955 1.00 92.50 241 GLN A O 1
ATOM 1929 N N . GLY A 1 242 ? -19.645 4.032 14.867 1.00 92.06 242 GLY A N 1
ATOM 1930 C CA . GLY A 1 242 ? -19.517 5.284 15.624 1.00 92.06 242 GLY A CA 1
ATOM 1931 C C . GLY A 1 242 ? -18.218 6.067 15.369 1.00 92.06 242 GLY A C 1
ATOM 1932 O O . GLY A 1 242 ? -17.857 6.945 16.149 1.00 92.06 242 GLY A O 1
ATOM 1933 N N . LEU A 1 243 ? -17.524 5.811 14.256 1.00 91.81 243 LEU A N 1
ATOM 1934 C CA . LEU A 1 243 ? -16.213 6.385 13.908 1.00 91.81 243 LEU A CA 1
ATOM 1935 C C . LEU A 1 243 ? -16.304 7.752 13.201 1.00 91.81 243 LEU A C 1
ATOM 1937 O O . LEU A 1 243 ? -15.308 8.266 12.677 1.00 91.81 243 LEU A O 1
ATOM 1941 N N . LEU A 1 244 ? -17.499 8.348 13.137 1.00 91.69 244 LEU A N 1
ATOM 1942 C CA . LEU A 1 244 ? -17.769 9.536 12.324 1.00 91.69 244 LEU A CA 1
ATOM 1943 C C . LEU A 1 244 ? -16.984 10.772 12.790 1.00 91.69 244 LEU A C 1
ATOM 1945 O O . LEU A 1 244 ? -16.418 11.477 11.955 1.00 91.69 244 LEU A O 1
ATOM 1949 N N . ALA A 1 245 ? -16.930 11.042 14.097 1.00 91.88 245 ALA A N 1
ATOM 1950 C CA . ALA A 1 245 ? -16.237 12.222 14.625 1.00 91.88 245 ALA A CA 1
ATOM 1951 C C . ALA A 1 245 ? -14.739 12.203 14.274 1.00 91.88 245 ALA A C 1
ATOM 1953 O O . ALA A 1 245 ? -14.183 13.189 13.782 1.00 91.88 245 ALA A O 1
ATOM 1954 N N . ASP A 1 246 ? -14.114 11.045 14.447 1.00 91.44 246 ASP A N 1
ATOM 1955 C CA . ASP A 1 246 ? -12.708 10.811 14.142 1.00 91.44 246 ASP A CA 1
ATOM 1956 C C . ASP A 1 246 ? -12.430 10.846 12.640 1.00 91.44 246 ASP A C 1
ATOM 1958 O O . ASP A 1 246 ? -11.464 11.465 12.189 1.00 91.44 246 ASP A O 1
ATOM 1962 N N . THR A 1 247 ? -13.337 10.286 11.842 1.00 90.38 247 THR A N 1
ATOM 1963 C CA . THR A 1 247 ? -13.300 10.379 10.381 1.00 90.38 247 THR A CA 1
ATOM 1964 C C . THR A 1 247 ? -13.299 11.825 9.896 1.00 90.38 247 THR A C 1
ATOM 1966 O O . THR A 1 247 ? -12.514 12.186 9.014 1.00 90.38 247 THR A O 1
ATOM 1969 N N . LEU A 1 248 ? -14.160 12.674 10.463 1.00 92.38 248 LEU A N 1
ATOM 1970 C CA . LEU A 1 248 ? -14.220 14.087 10.092 1.00 92.38 248 LEU A CA 1
ATOM 1971 C C . LEU A 1 248 ? -12.906 14.799 10.422 1.00 92.38 248 LEU A C 1
ATOM 1973 O O . LEU A 1 248 ? -12.401 15.538 9.581 1.00 92.38 248 LEU A O 1
ATOM 1977 N N . ARG A 1 249 ? -12.302 14.511 11.582 1.00 92.69 249 ARG A N 1
ATOM 1978 C CA . ARG A 1 249 ? -10.985 15.051 11.960 1.00 92.69 249 ARG A CA 1
ATOM 1979 C C . ARG A 1 249 ? -9.885 14.607 10.995 1.00 92.69 249 ARG A C 1
ATOM 1981 O O . ARG A 1 249 ? -9.136 15.447 10.502 1.00 92.69 249 ARG A O 1
ATOM 1988 N N . LEU A 1 250 ? -9.812 13.313 10.678 1.00 92.25 250 LEU A N 1
ATOM 1989 C CA . LEU A 1 250 ? -8.820 12.765 9.744 1.00 92.25 250 LEU A CA 1
ATOM 1990 C C . LEU A 1 250 ? -8.964 13.356 8.334 1.00 92.25 250 LEU A C 1
ATOM 1992 O O . LEU A 1 250 ? -7.964 13.652 7.677 1.00 92.25 250 LEU A O 1
ATOM 1996 N N . THR A 1 251 ? -10.203 13.552 7.879 1.00 93.25 251 THR A N 1
ATOM 1997 C CA . THR A 1 251 ? -10.497 14.107 6.552 1.00 93.25 251 THR A CA 1
ATOM 1998 C C . THR A 1 251 ? -10.193 15.597 6.477 1.00 93.25 251 THR A C 1
ATOM 2000 O O . THR A 1 251 ? -9.531 16.023 5.533 1.00 93.25 251 THR A O 1
ATOM 2003 N N . ALA A 1 252 ? -10.596 16.374 7.486 1.00 92.31 252 ALA A N 1
ATOM 2004 C CA . ALA A 1 252 ? -10.300 17.804 7.559 1.00 92.31 252 ALA A CA 1
ATOM 2005 C C . ALA A 1 252 ? -8.796 18.062 7.519 1.00 92.31 252 ALA A C 1
ATOM 2007 O O . ALA A 1 252 ? -8.303 18.931 6.799 1.00 92.31 252 ALA A O 1
ATOM 2008 N N . ALA A 1 253 ? -8.040 17.218 8.211 1.00 91.56 253 ALA A N 1
ATOM 2009 C CA . ALA A 1 253 ? -6.600 17.316 8.241 1.00 91.56 253 ALA A CA 1
ATOM 2010 C C . ALA A 1 253 ? -5.965 17.040 6.846 1.00 91.56 253 ALA A C 1
ATOM 2012 O O . ALA A 1 253 ? -4.872 17.529 6.550 1.00 91.56 253 ALA A O 1
ATOM 2013 N N . ALA A 1 254 ? -6.620 16.284 5.952 1.00 91.19 254 ALA A N 1
ATOM 2014 C CA . ALA A 1 254 ? -6.185 16.074 4.559 1.00 91.19 254 ALA A CA 1
ATOM 2015 C C . ALA A 1 254 ? -6.526 17.254 3.613 1.00 91.19 254 ALA A C 1
ATOM 2017 O O . ALA A 1 254 ? -6.065 17.294 2.459 1.00 91.19 254 ALA A O 1
ATOM 2018 N N . GLY A 1 255 ? -7.299 18.224 4.111 1.00 92.12 255 GLY A N 1
ATOM 2019 C CA . GLY A 1 255 ? -7.709 19.445 3.429 1.00 92.12 255 GLY A CA 1
ATOM 2020 C C . GLY A 1 255 ? -8.951 19.287 2.549 1.00 92.12 255 GLY A C 1
ATOM 2021 O O . GLY A 1 255 ? -9.407 18.182 2.250 1.00 92.12 255 GLY A O 1
ATOM 2022 N N . PHE A 1 256 ? -9.452 20.426 2.065 1.00 90.38 256 PHE A N 1
ATOM 2023 C CA . PHE A 1 256 ? -10.712 20.541 1.319 1.00 90.38 256 PHE A CA 1
ATOM 2024 C C . PHE A 1 256 ? -10.906 19.525 0.171 1.00 90.38 256 PHE A C 1
ATOM 2026 O O . PHE A 1 256 ? -11.995 18.954 0.076 1.00 90.38 256 PHE A O 1
ATOM 2033 N N . PRO A 1 257 ? -9.897 19.212 -0.677 1.00 90.25 257 PRO A N 1
ATOM 2034 C CA . PRO A 1 257 ? -10.087 18.223 -1.739 1.00 90.25 257 PRO A CA 1
ATOM 2035 C C . PRO A 1 257 ? -10.482 16.835 -1.216 1.00 90.25 257 PRO A C 1
ATOM 2037 O O . PRO A 1 257 ? -11.316 16.168 -1.820 1.00 90.25 257 PRO A O 1
ATOM 2040 N N . ALA A 1 258 ? -9.920 16.407 -0.081 1.00 92.19 258 ALA A N 1
ATOM 2041 C CA . ALA A 1 258 ? -10.255 15.119 0.519 1.00 92.19 258 ALA A CA 1
ATOM 2042 C C . ALA A 1 258 ? -11.668 15.128 1.120 1.00 92.19 258 ALA A C 1
ATOM 2044 O O . ALA A 1 258 ? -12.396 14.147 0.994 1.00 92.19 258 ALA A O 1
ATOM 2045 N N . GLU A 1 259 ? -12.090 16.244 1.722 1.00 93.31 259 GLU A N 1
ATOM 2046 C CA . GLU A 1 259 ? -13.449 16.397 2.253 1.00 93.31 259 GLU A CA 1
ATOM 2047 C C . GLU A 1 259 ? -14.514 16.344 1.160 1.00 93.31 259 GLU A C 1
ATOM 2049 O O . GLU A 1 259 ? -15.521 15.646 1.306 1.00 93.31 259 GLU A O 1
ATOM 2054 N N . SER A 1 260 ? -14.289 17.073 0.066 1.00 93.88 260 SER A N 1
ATOM 2055 C CA . SER A 1 260 ? -15.180 17.084 -1.094 1.00 93.88 260 SER A CA 1
ATOM 2056 C C . SER A 1 260 ? -15.282 15.691 -1.719 1.00 93.88 260 SER A C 1
ATOM 2058 O O . SER A 1 260 ? -16.386 15.185 -1.950 1.00 93.88 260 SER A O 1
ATOM 2060 N N . LEU A 1 261 ? -14.140 15.021 -1.898 1.00 94.25 261 LEU A N 1
ATOM 2061 C CA . LEU A 1 261 ? -14.101 13.674 -2.450 1.00 94.25 261 LEU A CA 1
ATOM 2062 C C . LEU A 1 261 ? -14.813 12.665 -1.541 1.00 94.25 261 LEU A C 1
ATOM 2064 O O . LEU A 1 261 ? -15.612 11.882 -2.038 1.00 94.25 261 LEU A O 1
ATOM 2068 N N . ARG A 1 262 ? -14.629 12.732 -0.214 1.00 95.69 262 ARG A N 1
ATOM 2069 C CA . ARG A 1 262 ? -15.307 11.830 0.736 1.00 95.69 262 ARG A CA 1
ATOM 2070 C C . ARG A 1 262 ? -16.827 11.962 0.656 1.00 95.69 262 ARG A C 1
ATOM 2072 O O . ARG A 1 262 ? -17.534 10.958 0.652 1.00 95.69 262 ARG A O 1
ATOM 2079 N N . LYS A 1 263 ? -17.337 13.198 0.580 1.00 93.12 263 LYS A N 1
ATOM 2080 C CA . LYS A 1 263 ? -18.777 13.461 0.407 1.00 93.12 263 LYS A CA 1
ATOM 2081 C C . LYS A 1 263 ? -19.289 12.874 -0.908 1.00 93.12 263 LYS A C 1
ATOM 2083 O O . LYS A 1 263 ? -20.346 12.254 -0.919 1.00 93.12 263 LYS A O 1
ATOM 2088 N N . THR A 1 264 ? -18.518 13.029 -1.983 1.00 93.62 264 THR A N 1
ATOM 2089 C CA . THR A 1 264 ? -18.854 12.490 -3.307 1.00 93.62 264 THR A CA 1
ATOM 2090 C C . THR A 1 264 ? -18.873 10.961 -3.301 1.00 93.62 264 THR A C 1
ATOM 2092 O O . THR A 1 264 ? -19.851 10.371 -3.745 1.00 93.62 264 THR A O 1
ATOM 2095 N N . CYS A 1 265 ? -17.854 10.310 -2.731 1.00 93.38 265 CYS A N 1
ATOM 2096 C CA . CYS A 1 265 ? -17.816 8.855 -2.576 1.00 93.38 265 CYS A CA 1
ATOM 2097 C C . CYS A 1 265 ? -19.008 8.344 -1.756 1.00 93.38 265 CYS A C 1
ATOM 2099 O O . CYS A 1 265 ? -19.670 7.399 -2.172 1.00 93.38 265 CYS A O 1
ATOM 2101 N N . GLY A 1 266 ? -19.337 9.010 -0.644 1.00 91.25 266 GLY A N 1
ATOM 2102 C CA . GLY A 1 266 ? -20.493 8.646 0.178 1.00 91.25 266 GLY A CA 1
ATOM 2103 C C . GLY A 1 266 ? -21.828 8.808 -0.557 1.00 91.25 266 GLY A C 1
ATOM 2104 O O . GLY A 1 266 ? -22.708 7.964 -0.420 1.00 91.25 266 GLY A O 1
ATOM 2105 N N . PHE A 1 267 ? -21.972 9.857 -1.373 1.00 92.75 267 PHE A N 1
ATOM 2106 C CA . PHE A 1 267 ? -23.152 10.043 -2.221 1.00 92.75 267 PHE A CA 1
ATOM 2107 C C . PHE A 1 267 ? -23.272 8.937 -3.276 1.00 92.75 267 PHE A C 1
ATOM 2109 O O . PHE A 1 267 ? -24.338 8.349 -3.420 1.00 92.75 267 PHE A O 1
ATOM 2116 N N . ILE A 1 268 ? -22.177 8.617 -3.973 1.00 91.62 268 ILE A N 1
ATOM 2117 C CA . ILE A 1 268 ? -22.152 7.554 -4.987 1.00 91.62 268 ILE A CA 1
ATOM 2118 C C . ILE A 1 268 ? -22.536 6.206 -4.370 1.00 91.62 268 ILE A C 1
ATOM 2120 O O . ILE A 1 268 ? -23.376 5.510 -4.932 1.00 91.62 268 ILE A O 1
ATOM 2124 N N . ARG A 1 269 ? -21.976 5.858 -3.204 1.00 90.94 269 ARG A N 1
ATOM 2125 C CA . ARG A 1 269 ? -22.323 4.628 -2.472 1.00 90.94 269 ARG A CA 1
ATOM 2126 C C . ARG A 1 269 ? -23.813 4.563 -2.142 1.00 90.94 269 ARG A C 1
ATOM 2128 O O . ARG A 1 269 ? -24.471 3.588 -2.485 1.00 90.94 269 ARG A O 1
ATOM 2135 N N . ALA A 1 270 ? -24.365 5.650 -1.600 1.00 89.31 270 ALA A N 1
ATOM 2136 C CA . ALA A 1 270 ? -25.786 5.733 -1.266 1.00 89.31 270 ALA A CA 1
ATOM 2137 C C . ALA A 1 270 ? -26.711 5.597 -2.490 1.00 89.31 270 ALA A C 1
ATOM 2139 O O . ALA A 1 270 ? -27.779 5.004 -2.380 1.00 89.31 270 ALA A O 1
ATOM 2140 N N . VAL A 1 271 ? -26.317 6.140 -3.648 1.00 90.69 271 VAL A N 1
ATOM 2141 C CA . VAL A 1 271 ? -27.106 6.050 -4.891 1.00 90.69 271 VAL A CA 1
ATOM 2142 C C . VAL A 1 271 ? -27.009 4.666 -5.532 1.00 90.69 271 VAL A C 1
ATOM 2144 O O . VAL A 1 271 ? -28.001 4.177 -6.065 1.00 90.69 271 VAL A O 1
ATOM 2147 N N . LEU A 1 272 ? -25.828 4.046 -5.510 1.00 88.81 272 LEU A N 1
ATOM 2148 C CA . LEU A 1 272 ? -25.568 2.777 -6.197 1.00 88.81 272 LEU A CA 1
ATOM 2149 C C . LEU A 1 272 ? -25.792 1.534 -5.320 1.00 88.81 272 LEU A C 1
ATOM 2151 O O . LEU A 1 272 ? -25.765 0.426 -5.846 1.00 88.81 272 LEU A O 1
ATOM 2155 N N . GLY A 1 273 ? -26.041 1.703 -4.018 1.00 77.94 273 GLY A N 1
ATOM 2156 C CA . GLY A 1 273 ? -26.302 0.598 -3.090 1.00 77.94 273 GLY A CA 1
ATOM 2157 C C . GLY A 1 273 ? -25.049 -0.182 -2.680 1.00 77.94 273 GLY A C 1
ATOM 2158 O O . GLY A 1 273 ? -25.144 -1.385 -2.448 1.00 77.94 273 GLY A O 1
ATOM 2159 N N . PHE A 1 274 ? -23.897 0.496 -2.622 1.00 64.50 274 PHE A N 1
ATOM 2160 C CA . PHE A 1 274 ? -22.639 -0.036 -2.078 1.00 64.50 274 PHE A CA 1
ATOM 2161 C C . PHE A 1 274 ? -22.412 0.385 -0.624 1.00 64.50 274 PHE A C 1
ATOM 2163 O O . PHE A 1 274 ? -22.941 1.448 -0.221 1.00 64.50 274 PHE A O 1
#

Secondary structure (DSSP, 8-state):
-TTTT-TTSPP--TTTT-SS--SSSGGGHHHHHHHHHHHHHHH-TTHHHHHHHHHHHHHHHHHHHHHHTS-HHHHHHHHHHHHHHHHTT-S-TTT---TT----HHHHHHHHT--HHHHHHHHHHTS-TTS-----TT----S----HHHHHHHHHHIIIIIHHHHHHHHHHHSHHHHHHHT---SGGGSPTTHHHHHHHHHHHHHHHHHHHHH-S-HHHHHHHHHHHHHHHTTSTHHHHTT-HHHHHHHHHHT-HHHHHHHHHHHHHHHHHT-

Sequence (274 aa):
MLCAVDPSRRVSDYYELYPVEHPQKDGGYLDSLVQASRAVLLELDNYEAVRPAVVRLATLYSEMQSLKHLLPHARESFMHGWFLQRSKGTCVAGFGGFEGCNLKWWEYGAAAGSTLGIFTLLSYSSRPRDGQERLPKGRSHPGKTFSESEARALGRVYFPAISARHILLDYYIDQEEDKTSGDLNFVPYYSLGPERLNGLRRFLDLSLARADAELQEPWFHRAVVKGLLAMYLSDPKVKDQGLLADTLRLTAAAGFPAESLRKTCGFIRAVLGF

Organism: NCBI:txid3085328